Protein AF-A0A7C3CE19-F1 (afdb_monomer_lite)

pLDDT: mean 80.72, std 13.28, range [38.12, 98.19]

Sequence (215 aa):
MTFNSRTISLKNKNDIRLYFIGKFLLYIILFFFVISLAQKIIFPSKSFTYSFNHRNSLKNNLNDFNISDNEILSFYVSTLQKFSNIDFILEFKETPTFSGKVNVQKSYKAFFYPEGKPIRNWSEVKENFLVSQGESVYLISGDKKYPINNPETFVAMGFNWKAIRSGKNMDLSKYEKQKLLTIKSVHPDGTIFLTNKNHYFYIENGKKRLLDFPL

Foldseek 3Di:
DDDDPPDPPPPDPVSVVVVVVVVVVVVVVVVVVVVVVCCCVVPPDDDADADPVCRPDPPGPQDAWDQDPVRDIDGDDDDPDDDPDDDDDDDDPDDDPDPDDDDDDDDAPQVSFAADAADADCVVAQAWAWEDDPNWIWIDGPQATETEPDPVLCVSNVHDPVRYDYCPVPDNVSHHYDYHRDSPDDDDFNDWHADPVRWIWGDDPRHTHTHDYDD

Secondary structure (DSSP, 8-state):
-----------SHHHHHHHHHHHHHHHHHHHHHHHHHHHHHHS--------STTTT-TT-----EEE-TT--EEE----SS--S--------SS--------------GGGGSPEEEEE--GGG----EEEEETTEEEEEETTEEEEB--HHHHHHTT--GGGEEE-TT--GGGSEE-PPB-TTSPPPTT-EEE-TTS-EEEEETTEEEEE----

Radius of gyration: 28.34 Å; chains: 1; bounding box: 87×33×70 Å

Structure (mmCIF, N/CA/C/O backbone):
data_AF-A0A7C3CE19-F1
#
_entry.id   AF-A0A7C3CE19-F1
#
loop_
_atom_site.group_PDB
_atom_site.id
_atom_site.type_symbol
_atom_site.label_atom_id
_atom_site.label_alt_id
_atom_site.label_comp_id
_atom_site.label_asym_id
_atom_site.label_entity_id
_atom_site.label_seq_id
_atom_site.pdbx_PDB_ins_code
_atom_site.Cartn_x
_atom_site.Cartn_y
_atom_site.Cartn_z
_atom_site.occupancy
_atom_site.B_iso_or_equiv
_atom_site.auth_seq_id
_atom_site.auth_comp_id
_atom_site.auth_asym_id
_atom_site.auth_atom_id
_atom_site.pdbx_PDB_model_num
ATOM 1 N N . MET A 1 1 ? 60.748 -18.090 -21.501 1.00 44.94 1 MET A N 1
ATOM 2 C CA . MET A 1 1 ? 59.596 -17.830 -22.394 1.00 44.94 1 MET A CA 1
ATOM 3 C C . MET A 1 1 ? 59.421 -16.326 -22.516 1.00 44.94 1 MET A C 1
ATOM 5 O O . MET A 1 1 ? 58.905 -15.696 -21.605 1.00 44.94 1 MET A O 1
ATOM 9 N N . THR A 1 2 ? 59.957 -15.735 -23.578 1.00 38.12 2 THR A N 1
ATOM 10 C CA . THR A 1 2 ? 59.904 -14.293 -23.849 1.00 38.12 2 THR A CA 1
ATOM 11 C C . THR A 1 2 ? 58.670 -13.990 -24.699 1.00 38.12 2 THR A C 1
ATOM 13 O O . THR A 1 2 ? 58.550 -14.465 -25.826 1.00 38.12 2 THR A O 1
ATOM 16 N N . PHE A 1 3 ? 57.721 -13.231 -24.145 1.00 45.25 3 PHE A N 1
ATOM 17 C CA . PHE A 1 3 ? 56.545 -12.768 -24.880 1.00 45.25 3 PHE A CA 1
ATOM 18 C C . PHE A 1 3 ? 56.970 -11.705 -25.898 1.00 45.25 3 PHE A C 1
ATOM 20 O O . PHE A 1 3 ? 57.383 -10.607 -25.537 1.00 45.25 3 PHE A O 1
ATOM 27 N N . ASN A 1 4 ? 56.877 -12.055 -27.179 1.00 47.91 4 ASN A N 1
ATOM 28 C CA . ASN A 1 4 ? 57.101 -11.154 -28.300 1.00 47.91 4 ASN A CA 1
ATOM 29 C C . ASN A 1 4 ? 55.908 -10.187 -28.410 1.00 47.91 4 ASN A C 1
ATOM 31 O O . ASN A 1 4 ? 54.886 -10.511 -29.020 1.00 47.91 4 ASN A O 1
ATOM 35 N N . SER A 1 5 ? 55.999 -9.022 -27.769 1.00 52.56 5 SER A N 1
ATOM 36 C CA . SER A 1 5 ? 55.000 -7.963 -27.894 1.00 52.56 5 SER A CA 1
ATOM 37 C C . SER A 1 5 ? 55.167 -7.265 -29.246 1.00 52.56 5 SER A C 1
ATOM 39 O O . SER A 1 5 ? 55.963 -6.345 -29.410 1.00 52.56 5 SER A O 1
ATOM 41 N N . ARG A 1 6 ? 54.398 -7.705 -30.250 1.00 50.72 6 ARG A N 1
ATOM 42 C CA . ARG A 1 6 ? 54.266 -6.977 -31.519 1.00 50.72 6 ARG A CA 1
ATOM 43 C C . ARG A 1 6 ? 53.636 -5.608 -31.248 1.00 50.72 6 ARG A C 1
ATOM 45 O O . ARG A 1 6 ? 52.420 -5.489 -31.120 1.00 50.72 6 ARG A O 1
ATOM 52 N N . THR A 1 7 ? 54.462 -4.574 -31.167 1.00 56.50 7 THR A N 1
ATOM 53 C CA . THR A 1 7 ? 54.026 -3.179 -31.174 1.00 56.50 7 THR A CA 1
ATOM 54 C C . THR A 1 7 ? 53.580 -2.818 -32.590 1.00 56.50 7 THR A C 1
ATOM 56 O O . THR A 1 7 ? 54.377 -2.738 -33.523 1.00 56.50 7 THR A O 1
ATOM 59 N N . ILE A 1 8 ? 52.273 -2.641 -32.783 1.00 59.53 8 ILE A N 1
ATOM 60 C CA . ILE A 1 8 ? 51.712 -2.184 -34.057 1.00 59.53 8 ILE A CA 1
ATOM 61 C C . ILE A 1 8 ? 52.074 -0.700 -34.203 1.00 59.53 8 ILE A C 1
ATOM 63 O O . ILE A 1 8 ? 51.450 0.169 -33.597 1.00 59.53 8 ILE A O 1
ATOM 67 N N . SER A 1 9 ? 53.123 -0.405 -34.970 1.00 56.12 9 SER A N 1
ATOM 68 C CA . SER A 1 9 ? 53.475 0.964 -35.352 1.00 56.12 9 SER A CA 1
ATOM 69 C C . SER A 1 9 ? 52.426 1.483 -36.340 1.00 56.12 9 SER A C 1
ATOM 71 O O . SER A 1 9 ? 52.410 1.083 -37.504 1.00 56.12 9 SER A O 1
ATOM 73 N N . LEU A 1 10 ? 51.522 2.354 -35.878 1.00 59.22 10 LEU A N 1
ATOM 74 C CA . LEU A 1 10 ? 50.592 3.093 -36.739 1.00 59.22 10 LEU A CA 1
ATOM 75 C C . LEU A 1 10 ? 51.402 4.094 -37.581 1.00 59.22 10 LEU A C 1
ATOM 77 O O . LEU A 1 10 ? 51.646 5.225 -37.169 1.00 59.22 10 LEU A O 1
ATOM 81 N N . LYS A 1 11 ? 51.893 3.644 -38.738 1.00 62.84 11 LYS A N 1
ATOM 82 C CA . LYS A 1 11 ? 52.862 4.377 -39.571 1.00 62.84 11 LYS A CA 1
ATOM 83 C C . LYS A 1 11 ? 52.218 5.472 -40.439 1.00 62.84 11 LYS A C 1
ATOM 85 O O . LYS A 1 11 ? 52.927 6.336 -40.946 1.00 62.84 11 LYS A O 1
ATOM 90 N N . ASN A 1 12 ? 50.892 5.463 -40.608 1.00 70.69 12 ASN A N 1
ATOM 91 C CA . ASN A 1 12 ? 50.161 6.408 -41.454 1.00 70.69 12 ASN A CA 1
ATOM 92 C C . ASN A 1 12 ? 49.274 7.350 -40.618 1.00 70.69 12 ASN A C 1
ATOM 94 O O . ASN A 1 12 ? 48.499 6.915 -39.765 1.00 70.69 12 ASN A O 1
ATOM 98 N N . LYS A 1 13 ? 49.341 8.658 -40.899 1.00 74.56 13 LYS A N 1
ATOM 99 C CA . LYS A 1 13 ? 48.529 9.706 -40.247 1.00 74.56 13 LYS A CA 1
ATOM 100 C C . LYS A 1 13 ? 47.022 9.428 -40.357 1.00 74.56 13 LYS A C 1
ATOM 102 O O . LYS A 1 13 ? 46.262 9.810 -39.466 1.00 74.56 13 LYS A O 1
ATOM 107 N N . ASN A 1 14 ? 46.602 8.749 -41.424 1.00 76.31 14 ASN A N 1
ATOM 108 C CA . ASN A 1 14 ? 45.209 8.364 -41.641 1.00 76.31 14 ASN A CA 1
ATOM 109 C C . ASN A 1 14 ? 44.756 7.233 -40.703 1.00 76.31 14 ASN A C 1
ATOM 111 O O . ASN A 1 14 ? 43.645 7.307 -40.186 1.00 76.31 14 ASN A O 1
ATOM 115 N N . ASP A 1 15 ? 45.623 6.267 -40.391 1.00 80.25 15 ASP A N 1
ATOM 116 C CA . ASP A 1 15 ? 45.295 5.144 -39.497 1.00 80.25 15 ASP A CA 1
ATOM 117 C C . ASP A 1 15 ? 45.153 5.613 -38.046 1.00 80.25 15 ASP A C 1
ATOM 119 O O . ASP A 1 15 ? 44.262 5.176 -37.320 1.00 80.25 15 ASP A O 1
ATOM 123 N N . ILE A 1 16 ? 45.987 6.575 -37.637 1.00 81.56 16 ILE A N 1
ATOM 124 C CA . ILE A 1 16 ? 45.896 7.216 -36.319 1.00 81.56 16 ILE A CA 1
ATOM 125 C C . ILE A 1 16 ? 44.562 7.961 -36.183 1.00 81.56 16 ILE A C 1
ATOM 127 O O . ILE A 1 16 ? 43.864 7.805 -35.181 1.00 81.56 16 ILE A O 1
ATOM 131 N N . ARG A 1 17 ? 44.170 8.743 -37.200 1.00 83.69 17 ARG A N 1
ATOM 132 C CA . ARG A 1 17 ? 42.872 9.440 -37.217 1.00 83.69 17 ARG A CA 1
ATOM 133 C C . ARG A 1 17 ? 41.705 8.459 -37.178 1.00 83.69 17 ARG A C 1
ATOM 135 O O . ARG A 1 17 ? 40.785 8.663 -36.392 1.00 83.69 17 ARG A O 1
ATOM 142 N N . LEU A 1 18 ? 41.759 7.394 -37.976 1.00 86.12 18 LEU A N 1
ATOM 143 C CA . LEU A 1 18 ? 40.721 6.367 -38.011 1.00 86.12 18 LEU A CA 1
ATOM 144 C C . LEU A 1 18 ? 40.581 5.662 -36.656 1.00 86.12 18 LEU A C 1
ATOM 146 O O . LEU A 1 18 ? 39.464 5.475 -36.182 1.00 86.12 18 LEU A O 1
ATOM 150 N N . TYR A 1 19 ? 41.698 5.349 -35.992 1.00 88.56 19 TYR A N 1
ATOM 151 C CA . TYR A 1 19 ? 41.697 4.789 -34.641 1.00 88.56 19 TYR A CA 1
ATOM 152 C C . TYR A 1 19 ? 41.050 5.735 -33.621 1.00 88.56 19 TYR A C 1
ATOM 154 O O . TYR A 1 19 ? 40.194 5.308 -32.847 1.00 88.56 19 TYR A O 1
ATOM 162 N N . PHE A 1 20 ? 41.406 7.025 -33.630 1.00 90.38 20 PHE A N 1
ATOM 163 C CA . PHE A 1 20 ? 40.799 8.002 -32.719 1.00 90.38 20 PHE A CA 1
ATOM 164 C C . PHE A 1 20 ? 39.300 8.185 -32.971 1.00 90.38 20 PHE A C 1
ATOM 166 O O . PHE A 1 20 ? 38.531 8.222 -32.011 1.00 90.38 20 PHE A O 1
ATOM 173 N N . ILE A 1 21 ? 38.878 8.238 -34.238 1.00 92.38 21 ILE A N 1
ATOM 174 C CA . ILE A 1 21 ? 37.460 8.313 -34.612 1.00 92.38 21 ILE A CA 1
ATOM 175 C C . ILE A 1 21 ? 36.730 7.053 -34.147 1.00 92.38 21 ILE A C 1
ATOM 177 O O . ILE A 1 21 ? 35.709 7.164 -33.478 1.00 92.38 21 ILE A O 1
ATOM 181 N N . GLY A 1 22 ? 37.272 5.864 -34.423 1.00 94.81 22 GLY A N 1
ATOM 182 C CA . GLY A 1 22 ? 36.678 4.595 -34.001 1.00 94.81 22 GLY A CA 1
ATOM 183 C C . GLY A 1 22 ? 36.552 4.484 -32.482 1.00 94.81 22 GLY A C 1
ATOM 184 O O . GLY A 1 22 ? 35.505 4.090 -31.976 1.00 94.81 22 GLY A O 1
ATOM 185 N N . LYS A 1 23 ? 37.578 4.912 -31.738 1.00 94.50 23 LYS A N 1
ATOM 186 C CA . LYS A 1 23 ? 37.559 4.950 -30.270 1.00 94.50 23 LYS A CA 1
ATOM 187 C C . LYS A 1 23 ? 36.511 5.929 -29.734 1.00 94.50 23 LYS A C 1
ATOM 189 O O . LYS A 1 23 ? 35.792 5.598 -28.796 1.00 94.50 23 LYS A O 1
ATOM 194 N N . PHE A 1 24 ? 36.400 7.113 -30.333 1.00 96.31 24 PHE A N 1
ATOM 195 C CA . PHE A 1 24 ? 35.380 8.098 -29.969 1.00 96.31 24 PHE A CA 1
ATOM 196 C C . PHE A 1 24 ? 33.963 7.575 -30.247 1.00 96.31 24 PHE A C 1
ATOM 198 O O . PHE A 1 24 ? 33.092 7.655 -29.383 1.00 96.31 24 PHE A O 1
ATOM 205 N N . LEU A 1 25 ? 33.754 6.959 -31.413 1.00 97.38 25 LEU A N 1
ATOM 206 C CA . LEU A 1 25 ? 32.478 6.371 -31.822 1.00 97.38 25 LEU A CA 1
ATOM 207 C C . LEU A 1 25 ? 32.085 5.204 -30.901 1.00 97.38 25 LEU A C 1
ATOM 209 O O . LEU A 1 25 ? 30.937 5.122 -30.470 1.00 97.38 25 LEU A O 1
ATOM 213 N N . LEU A 1 26 ? 33.049 4.363 -30.510 1.00 97.19 26 LEU A N 1
ATOM 214 C CA . LEU A 1 26 ? 32.846 3.295 -29.529 1.00 97.19 26 LEU A CA 1
ATOM 215 C C . LEU A 1 26 ? 32.355 3.844 -28.182 1.00 97.19 26 LEU A C 1
ATOM 217 O O . LEU A 1 26 ? 31.401 3.310 -27.619 1.00 97.19 26 LEU A O 1
ATOM 221 N N . TYR A 1 27 ? 32.968 4.918 -27.671 1.00 97.50 27 TYR A N 1
ATOM 222 C CA . TYR A 1 27 ? 32.524 5.539 -26.420 1.00 97.50 27 TYR A CA 1
ATOM 223 C C . TYR A 1 27 ? 31.142 6.173 -26.532 1.00 97.50 27 TYR A C 1
ATOM 225 O O . TYR A 1 27 ? 30.354 6.046 -25.598 1.00 97.50 27 TYR A O 1
ATOM 233 N N . ILE A 1 28 ? 30.817 6.791 -27.668 1.00 97.81 28 ILE A N 1
ATOM 234 C CA . ILE A 1 28 ? 29.470 7.310 -27.925 1.00 97.81 28 ILE A CA 1
ATOM 235 C C . ILE A 1 28 ? 28.438 6.178 -27.899 1.00 97.81 28 ILE A C 1
ATOM 237 O O . ILE A 1 28 ? 27.421 6.296 -27.215 1.00 97.81 28 ILE A O 1
ATOM 241 N N . ILE A 1 29 ? 28.702 5.069 -28.595 1.00 98.12 29 ILE A N 1
ATOM 242 C CA . ILE A 1 29 ? 27.803 3.905 -28.609 1.00 98.12 29 ILE A CA 1
ATOM 243 C C . ILE A 1 29 ? 27.613 3.366 -27.190 1.00 98.12 29 ILE A C 1
ATOM 245 O O . ILE A 1 29 ? 26.482 3.127 -26.768 1.00 98.12 29 ILE A O 1
ATOM 249 N N . LEU A 1 30 ? 28.703 3.212 -26.434 1.00 98.19 30 LEU A N 1
ATOM 250 C CA . LEU A 1 30 ? 28.649 2.707 -25.064 1.00 98.19 30 LEU A CA 1
ATOM 251 C C . LEU A 1 30 ? 27.874 3.657 -24.141 1.00 98.19 30 LEU A C 1
ATOM 253 O O . LEU A 1 30 ? 27.072 3.200 -23.330 1.00 98.19 30 LEU A O 1
ATOM 257 N N . PHE A 1 31 ? 28.049 4.969 -24.300 1.00 97.62 31 PHE A N 1
ATOM 258 C CA . PHE A 1 31 ? 27.311 5.981 -23.548 1.00 97.62 31 PHE A CA 1
ATOM 259 C C . PHE A 1 31 ? 25.801 5.903 -23.807 1.00 97.62 31 PHE A C 1
ATOM 261 O O . PHE A 1 31 ? 25.020 5.806 -22.859 1.00 97.62 31 PHE A O 1
ATOM 268 N N . PHE A 1 32 ? 25.376 5.861 -25.074 1.00 97.62 32 PHE A N 1
ATOM 269 C CA . PHE A 1 32 ? 23.957 5.713 -25.414 1.00 97.62 32 PHE A CA 1
ATOM 270 C C . PHE A 1 32 ? 23.381 4.369 -24.961 1.00 97.62 32 PHE A C 1
ATOM 272 O O . PHE A 1 32 ? 22.238 4.313 -24.507 1.00 97.62 32 PHE A O 1
ATOM 279 N N . PHE A 1 33 ? 24.169 3.295 -25.020 1.00 97.56 33 PHE A N 1
ATOM 280 C CA . PHE A 1 33 ? 23.768 1.991 -24.502 1.00 97.56 33 PHE A CA 1
ATOM 281 C C . PHE A 1 33 ? 23.517 2.027 -22.987 1.00 97.56 33 PHE A C 1
ATOM 283 O O . PHE A 1 33 ? 22.475 1.558 -22.526 1.00 97.56 33 PHE A O 1
ATOM 290 N N . VAL A 1 34 ? 24.418 2.646 -22.213 1.00 97.62 34 VAL A N 1
ATOM 291 C CA . VAL A 1 34 ? 24.250 2.826 -20.760 1.00 97.62 34 VAL A CA 1
ATOM 292 C C . VAL A 1 34 ? 23.022 3.679 -20.450 1.00 97.62 34 VAL A C 1
ATOM 294 O O . VAL A 1 34 ? 22.243 3.309 -19.573 1.00 97.62 34 VAL A O 1
ATOM 297 N N . ILE A 1 35 ? 22.797 4.773 -21.185 1.00 96.50 35 ILE A N 1
ATOM 298 C CA . ILE A 1 35 ? 21.591 5.600 -21.022 1.00 96.50 35 ILE A CA 1
ATOM 299 C C . ILE A 1 35 ? 20.326 4.787 -21.305 1.00 96.50 35 ILE A C 1
ATOM 301 O O . ILE A 1 35 ? 19.381 4.847 -20.523 1.00 96.50 35 ILE A O 1
ATOM 305 N N . SER A 1 36 ? 20.302 3.999 -22.382 1.00 93.56 36 SER A N 1
ATOM 306 C CA . SER A 1 36 ? 19.143 3.169 -22.731 1.00 93.56 36 SER A CA 1
ATOM 307 C C . SER A 1 36 ? 18.838 2.119 -21.655 1.00 93.56 36 SER A C 1
ATOM 309 O O . SER A 1 36 ? 17.679 1.924 -21.278 1.00 93.56 36 SER A O 1
ATOM 311 N N . LEU A 1 37 ? 19.873 1.480 -21.096 1.00 94.56 37 LEU A N 1
ATOM 312 C CA . LEU A 1 37 ? 19.721 0.568 -19.959 1.00 94.56 37 LEU A CA 1
ATOM 313 C C . LEU A 1 37 ? 19.216 1.293 -18.711 1.00 94.56 37 LEU A C 1
ATOM 315 O O . LEU A 1 37 ? 18.283 0.815 -18.066 1.00 94.56 37 LEU A O 1
ATOM 319 N N . ALA A 1 38 ? 19.790 2.454 -18.392 1.00 92.12 38 ALA A N 1
ATOM 320 C CA . ALA A 1 38 ? 19.364 3.263 -17.258 1.00 92.12 38 ALA A CA 1
ATOM 321 C C . ALA A 1 38 ? 17.892 3.671 -17.394 1.00 92.12 38 ALA A C 1
ATOM 323 O O . ALA A 1 38 ? 17.139 3.526 -16.438 1.00 92.12 38 ALA A O 1
ATOM 324 N N . GLN A 1 39 ? 17.448 4.080 -18.586 1.00 87.94 39 GLN A N 1
ATOM 325 C CA . GLN A 1 39 ? 16.042 4.396 -18.844 1.00 87.94 39 GLN A CA 1
ATOM 326 C C . GLN A 1 39 ? 15.127 3.195 -18.578 1.00 87.94 39 GLN A C 1
ATOM 328 O O . GLN A 1 39 ? 14.118 3.352 -17.898 1.00 87.94 39 GLN A O 1
ATOM 333 N N . LYS A 1 40 ? 15.490 1.985 -19.023 1.00 84.81 40 LYS A N 1
ATOM 334 C CA . LYS A 1 40 ? 14.697 0.772 -18.741 1.00 84.81 40 LYS A CA 1
ATOM 335 C C . LYS A 1 40 ? 14.652 0.395 -17.258 1.00 84.81 40 LYS A C 1
ATOM 337 O O . LYS A 1 40 ? 13.645 -0.139 -16.803 1.00 84.81 40 LYS A O 1
ATOM 342 N N . ILE A 1 41 ? 15.736 0.632 -16.520 1.00 83.25 41 ILE A N 1
ATOM 343 C CA . ILE A 1 41 ? 15.834 0.290 -15.092 1.00 83.25 41 ILE A CA 1
ATOM 344 C C . ILE A 1 41 ? 15.107 1.326 -14.226 1.00 83.25 41 ILE A C 1
ATOM 346 O O . ILE A 1 41 ? 14.414 0.952 -13.283 1.00 83.25 41 ILE A O 1
ATOM 350 N N . ILE A 1 42 ? 15.267 2.614 -14.540 1.00 81.12 42 ILE A N 1
ATOM 351 C CA . ILE A 1 42 ? 14.693 3.736 -13.783 1.00 81.12 42 ILE A CA 1
ATOM 352 C C . ILE A 1 42 ? 13.20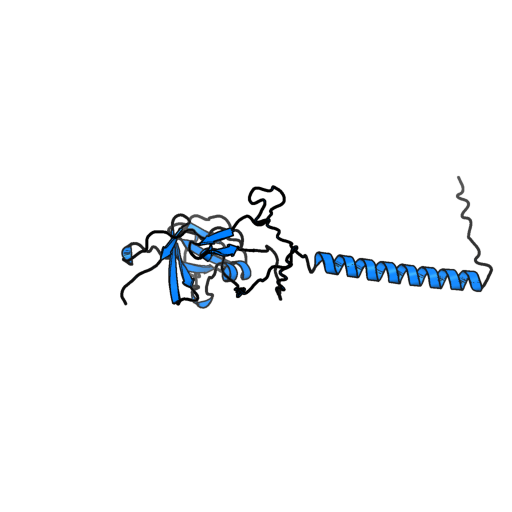2 3.906 -14.097 1.00 81.12 42 ILE A C 1
ATOM 354 O O . ILE A 1 42 ? 12.432 4.260 -13.207 1.00 81.12 42 ILE A O 1
ATOM 358 N N . PHE A 1 43 ? 12.782 3.611 -15.331 1.00 75.31 43 PHE A N 1
ATOM 359 C CA . PHE A 1 43 ? 11.390 3.711 -15.777 1.00 75.31 43 PHE A CA 1
ATOM 360 C C . PHE A 1 43 ? 10.853 2.347 -16.234 1.00 75.31 43 PHE A C 1
ATOM 362 O O . PHE A 1 43 ? 10.613 2.132 -17.426 1.00 75.31 43 PHE A O 1
ATOM 369 N N . PRO A 1 44 ? 10.665 1.387 -15.315 1.00 72.81 44 PRO A N 1
ATOM 370 C CA . PRO A 1 44 ? 10.113 0.098 -15.685 1.00 72.81 44 PRO A CA 1
ATOM 371 C C . PRO A 1 44 ? 8.641 0.245 -16.061 1.00 72.81 44 PRO A C 1
ATOM 373 O O . PRO A 1 44 ? 7.829 0.778 -15.302 1.00 72.81 44 PRO A O 1
ATOM 376 N N . SER A 1 45 ? 8.284 -0.285 -17.225 1.00 73.25 45 SER A N 1
ATOM 377 C CA . SER A 1 45 ? 6.898 -0.421 -17.652 1.00 73.25 45 SER A CA 1
ATOM 378 C C . SER A 1 45 ? 6.339 -1.776 -17.221 1.00 73.25 45 SER A C 1
ATOM 380 O O . SER A 1 45 ? 7.051 -2.781 -17.141 1.00 73.25 45 SER A O 1
ATOM 382 N N . LYS A 1 46 ? 5.040 -1.814 -16.917 1.00 76.88 46 LYS A N 1
ATOM 383 C CA . LYS A 1 46 ? 4.325 -3.059 -16.633 1.00 76.88 46 LYS A CA 1
ATOM 384 C C . LYS A 1 46 ? 3.069 -3.115 -17.485 1.00 76.88 46 LYS A C 1
ATOM 386 O O . LYS A 1 46 ? 2.191 -2.271 -17.347 1.00 76.88 46 LYS A O 1
ATOM 391 N N . SER A 1 47 ? 3.005 -4.116 -18.352 1.00 76.88 47 SER A N 1
ATOM 392 C CA . SER A 1 47 ? 1.866 -4.334 -19.238 1.00 76.88 47 SER A CA 1
ATOM 393 C C . SER A 1 47 ? 0.878 -5.300 -18.603 1.00 76.88 47 SER A C 1
ATOM 395 O O . SER A 1 47 ? 1.267 -6.351 -18.085 1.00 76.88 47 SER A O 1
ATOM 397 N N . PHE A 1 48 ? -0.401 -4.948 -18.681 1.00 77.12 48 PHE A N 1
ATOM 398 C CA . PHE A 1 48 ? -1.503 -5.804 -18.272 1.00 77.12 48 PHE A CA 1
ATOM 399 C C . PHE A 1 48 ? -2.356 -6.122 -19.497 1.00 77.12 48 PHE A C 1
ATOM 401 O O . PHE A 1 48 ? -2.642 -5.244 -20.307 1.00 77.12 48 PHE A O 1
ATOM 408 N N . THR A 1 49 ? -2.723 -7.383 -19.659 1.00 78.19 49 THR A N 1
ATOM 409 C CA . THR A 1 49 ? -3.427 -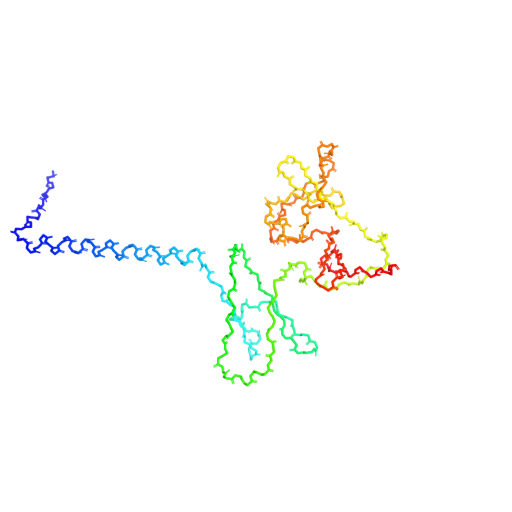7.914 -20.819 1.00 78.19 49 THR A CA 1
ATOM 410 C C . THR A 1 49 ? -4.575 -8.783 -20.338 1.00 78.19 49 THR A C 1
ATOM 412 O O . THR A 1 49 ? -4.415 -9.622 -19.446 1.00 78.19 49 THR A O 1
ATOM 415 N N . TYR A 1 50 ? -5.734 -8.577 -20.955 1.00 79.38 50 TYR A N 1
ATOM 416 C CA . TYR A 1 50 ? -6.938 -9.346 -20.703 1.00 79.38 50 TYR A CA 1
ATOM 417 C C . TYR A 1 50 ? -7.694 -9.577 -22.012 1.00 79.38 50 TYR A C 1
ATOM 419 O O . TYR A 1 50 ? -7.867 -8.652 -22.805 1.00 79.38 50 TYR A O 1
ATOM 427 N N . SER A 1 51 ? -8.143 -10.810 -22.244 1.00 80.00 51 SER A N 1
ATOM 428 C CA . SER A 1 51 ? -8.981 -11.166 -23.390 1.00 80.00 51 SER A CA 1
ATOM 429 C C . SER A 1 51 ? -10.406 -11.482 -22.944 1.00 80.00 51 SER A C 1
ATOM 431 O O . SER A 1 51 ? -10.631 -12.477 -22.258 1.00 80.00 51 SER A O 1
ATOM 433 N N . PHE A 1 52 ? -11.377 -10.688 -23.407 1.00 75.50 52 PHE A N 1
ATOM 434 C CA . PHE A 1 52 ? -12.805 -10.942 -23.166 1.00 75.50 52 PHE A CA 1
ATOM 435 C C . PHE A 1 52 ? -13.292 -12.238 -23.826 1.00 75.50 52 PHE A C 1
ATOM 437 O O . PHE A 1 52 ? -14.081 -12.970 -23.235 1.00 75.50 52 PHE A O 1
ATOM 444 N N . ASN A 1 53 ? -12.760 -12.565 -25.007 1.00 78.19 53 ASN A N 1
ATOM 445 C CA . ASN A 1 53 ? -13.112 -13.787 -25.736 1.00 78.19 53 ASN A CA 1
ATOM 446 C C . ASN A 1 53 ? -12.533 -15.045 -25.069 1.00 78.19 53 ASN A C 1
ATOM 448 O O . ASN A 1 53 ? -13.121 -16.118 -25.140 1.00 78.19 53 ASN A O 1
ATOM 452 N N . HIS A 1 54 ? -11.392 -14.913 -24.383 1.00 81.62 54 HIS A N 1
ATOM 453 C CA . HIS A 1 54 ? -10.693 -16.019 -23.730 1.00 81.62 54 HIS A CA 1
ATOM 454 C C . HIS A 1 54 ? -10.413 -15.686 -22.260 1.00 81.62 54 HIS A C 1
ATOM 456 O O . HIS A 1 54 ? -9.259 -15.545 -21.846 1.00 81.62 54 HIS A O 1
ATOM 462 N N . ARG A 1 55 ? -11.482 -15.567 -21.460 1.00 73.69 55 ARG A N 1
ATOM 463 C CA . ARG A 1 55 ? -11.415 -15.139 -20.047 1.00 73.69 55 ARG A CA 1
ATOM 464 C C . ARG A 1 55 ? -10.481 -15.998 -19.186 1.00 73.69 55 ARG A C 1
ATOM 466 O O . ARG A 1 55 ? -9.768 -15.462 -18.345 1.00 73.69 55 ARG A O 1
ATOM 473 N N . ASN A 1 56 ? -10.411 -17.301 -19.462 1.00 77.31 56 ASN A N 1
ATOM 474 C CA . ASN A 1 56 ? -9.594 -18.266 -18.712 1.00 77.31 56 ASN A CA 1
ATOM 475 C C . ASN A 1 56 ? -8.194 -18.495 -19.317 1.00 77.31 56 ASN A C 1
ATOM 477 O O . ASN A 1 56 ? -7.528 -19.474 -18.991 1.00 77.31 56 ASN A O 1
ATOM 481 N N . SER A 1 57 ? -7.749 -17.639 -20.241 1.00 83.38 57 SER A N 1
ATOM 482 C CA . SER A 1 57 ? -6.435 -17.781 -20.871 1.00 83.38 57 SER A CA 1
ATOM 483 C C . SER A 1 57 ? -5.303 -17.553 -19.870 1.00 83.38 57 SER A C 1
ATOM 485 O O . SER A 1 57 ? -5.264 -16.526 -19.199 1.00 83.38 57 SER A O 1
ATOM 487 N N . LEU A 1 58 ? -4.304 -18.440 -19.866 1.00 82.31 58 LEU A N 1
ATOM 488 C CA . LEU A 1 58 ? -3.059 -18.273 -19.099 1.00 82.31 58 LEU A CA 1
ATOM 489 C C . LEU A 1 58 ? -2.219 -17.064 -19.553 1.00 82.31 58 LEU A C 1
ATOM 491 O O . LEU A 1 58 ? -1.269 -16.683 -18.877 1.00 82.31 58 LEU A O 1
ATOM 495 N N . LYS A 1 59 ? -2.548 -16.466 -20.707 1.00 82.31 59 LYS A N 1
ATOM 496 C CA . LYS A 1 59 ? -1.927 -15.220 -21.185 1.00 82.31 59 LYS A CA 1
ATOM 497 C C . LYS A 1 59 ? -2.523 -13.972 -20.524 1.00 82.31 59 LYS A C 1
ATOM 499 O O . LYS A 1 59 ? -1.943 -12.898 -20.664 1.00 82.31 59 LYS A O 1
ATOM 504 N N . ASN A 1 60 ? -3.662 -14.096 -19.837 1.00 80.81 60 ASN A N 1
ATOM 505 C CA . ASN A 1 60 ? -4.231 -13.001 -19.062 1.00 80.81 60 ASN A CA 1
ATOM 506 C C . ASN A 1 60 ? -3.404 -12.829 -17.783 1.00 80.81 60 ASN A C 1
ATOM 508 O O . ASN A 1 60 ? -3.173 -13.790 -17.054 1.00 80.81 60 ASN A O 1
ATOM 512 N N . ASN A 1 61 ? -2.957 -11.605 -17.510 1.00 81.44 61 ASN A N 1
ATOM 513 C CA . ASN A 1 61 ? -2.171 -11.274 -16.311 1.00 81.44 61 ASN A CA 1
ATOM 514 C C . ASN A 1 61 ? -2.845 -10.189 -15.446 1.00 81.44 61 ASN A C 1
ATOM 516 O O . ASN A 1 61 ? -2.227 -9.618 -14.543 1.00 81.44 61 ASN A O 1
ATOM 520 N N . LEU A 1 62 ? -4.110 -9.897 -15.748 1.00 77.81 62 LEU A N 1
ATOM 521 C CA . LEU A 1 62 ? -4.985 -9.005 -15.008 1.00 77.81 62 LEU A CA 1
ATOM 522 C C . LEU A 1 62 ? -5.918 -9.867 -14.147 1.00 77.81 62 LEU A C 1
ATOM 524 O O . LEU A 1 62 ? -6.884 -10.437 -14.646 1.00 77.81 62 LEU A O 1
ATOM 528 N N . ASN A 1 63 ? -5.561 -10.019 -12.870 1.00 61.28 63 ASN A N 1
ATOM 529 C CA . ASN A 1 63 ? -6.131 -11.056 -12.001 1.00 61.28 63 ASN A CA 1
ATOM 530 C C . ASN A 1 63 ? -7.328 -10.578 -11.161 1.00 61.28 63 ASN A C 1
ATOM 532 O O . ASN A 1 63 ? -8.135 -11.403 -10.753 1.00 61.28 63 ASN A O 1
ATOM 536 N N . ASP A 1 64 ? -7.473 -9.265 -10.958 1.00 63.28 64 ASP A N 1
ATOM 537 C CA . ASP A 1 64 ? -8.497 -8.670 -10.091 1.00 63.28 64 ASP A CA 1
ATOM 538 C C . ASP A 1 64 ? -9.416 -7.748 -10.907 1.00 63.28 64 ASP A C 1
ATOM 540 O O . ASP A 1 64 ? -9.294 -6.518 -10.859 1.00 63.28 64 ASP A O 1
ATOM 544 N N . PHE A 1 65 ? -10.315 -8.342 -11.698 1.00 66.12 65 PHE A N 1
ATOM 545 C CA . PHE A 1 65 ? -11.395 -7.612 -12.363 1.00 66.12 65 PHE A CA 1
ATOM 546 C C . PHE A 1 65 ? -12.748 -8.005 -11.775 1.00 66.12 65 PHE A C 1
ATOM 548 O O . PHE A 1 65 ? -13.017 -9.175 -11.511 1.00 66.12 65 PHE A O 1
ATOM 555 N N . ASN A 1 66 ? -13.602 -7.009 -11.575 1.00 64.19 66 ASN A N 1
ATOM 556 C CA . ASN A 1 66 ? -14.991 -7.189 -11.200 1.00 64.19 66 ASN A CA 1
ATOM 557 C C . ASN A 1 66 ? -15.858 -6.578 -12.301 1.00 64.19 66 ASN A C 1
ATOM 559 O O . ASN A 1 66 ? -15.621 -5.444 -12.728 1.00 64.19 66 ASN A O 1
ATOM 563 N N . ILE A 1 67 ? -16.832 -7.345 -12.774 1.00 65.44 67 ILE A N 1
ATOM 564 C CA . ILE A 1 67 ? -17.878 -6.858 -13.670 1.00 65.44 67 ILE A CA 1
ATOM 565 C C . ILE A 1 67 ? -19.103 -6.728 -12.780 1.00 65.44 67 ILE A C 1
ATOM 567 O O . ILE A 1 67 ? -19.645 -7.737 -12.336 1.00 65.44 67 ILE A O 1
ATOM 571 N N . SER A 1 68 ? -19.472 -5.492 -12.450 1.00 62.56 68 SER A N 1
ATOM 572 C CA . SER A 1 68 ? -20.697 -5.254 -11.689 1.00 62.56 68 SER A CA 1
ATOM 573 C C . SER A 1 68 ? -21.928 -5.522 -12.555 1.00 62.56 68 SER A C 1
ATOM 575 O O . SER A 1 68 ? -21.840 -5.517 -13.782 1.00 62.56 68 SER A O 1
ATOM 577 N N . ASP A 1 69 ? -23.087 -5.680 -11.913 1.00 57.47 69 ASP A N 1
ATOM 578 C CA . ASP A 1 69 ? -24.380 -5.896 -12.583 1.00 57.47 69 ASP A CA 1
ATOM 579 C C . ASP A 1 69 ? -24.739 -4.793 -13.601 1.00 57.47 69 ASP A C 1
ATOM 581 O O . ASP A 1 69 ? -25.544 -5.014 -14.498 1.00 57.47 69 ASP A O 1
ATOM 585 N N . ASN A 1 70 ? -24.093 -3.624 -13.515 1.00 60.12 70 ASN A N 1
ATOM 586 C CA . ASN A 1 70 ? -24.240 -2.515 -14.464 1.00 60.12 70 ASN A CA 1
ATOM 587 C C . ASN A 1 70 ? -23.234 -2.569 -15.633 1.00 60.12 70 ASN A C 1
ATOM 589 O O . ASN A 1 70 ? -22.943 -1.534 -16.229 1.00 60.12 70 ASN A O 1
ATOM 593 N N . GLU A 1 71 ? -22.633 -3.730 -15.907 1.00 67.19 71 GLU A N 1
ATOM 594 C CA . GLU A 1 71 ? -21.642 -3.958 -16.976 1.00 67.19 71 GLU A CA 1
ATOM 595 C C . GLU A 1 71 ? -20.381 -3.076 -16.882 1.00 67.19 71 GLU A C 1
ATOM 597 O O . GLU A 1 71 ? -19.595 -2.962 -17.826 1.00 67.19 71 GLU A O 1
ATOM 602 N N . ILE A 1 72 ? -20.132 -2.463 -15.720 1.00 66.69 72 ILE A N 1
ATOM 603 C CA . ILE A 1 72 ? -18.928 -1.662 -15.501 1.00 66.69 72 ILE A CA 1
ATOM 604 C C . ILE A 1 72 ? -17.776 -2.617 -15.212 1.00 66.69 72 ILE A C 1
ATOM 606 O O . ILE A 1 72 ? -17.683 -3.199 -14.128 1.00 66.69 72 ILE A O 1
ATOM 610 N N . LEU A 1 73 ? -16.853 -2.723 -16.165 1.00 72.00 73 LEU A N 1
ATOM 611 C CA . LEU A 1 73 ? -15.586 -3.401 -15.948 1.00 72.00 73 LEU A CA 1
ATOM 612 C C . LEU A 1 73 ? -14.689 -2.540 -15.056 1.00 72.00 73 LEU A C 1
ATOM 614 O O . LEU A 1 73 ? -14.168 -1.506 -15.476 1.00 72.00 73 LEU A O 1
ATOM 618 N N . SER A 1 74 ? -14.479 -2.998 -13.828 1.00 71.12 74 SER A N 1
ATOM 619 C CA . SER A 1 74 ? -13.513 -2.409 -12.908 1.00 71.12 74 SER A CA 1
ATOM 620 C C . SER A 1 74 ? -12.348 -3.363 -12.738 1.00 71.12 74 SER A C 1
ATOM 622 O O . SER A 1 74 ? -12.541 -4.532 -12.422 1.00 71.12 74 SER A O 1
ATOM 624 N N . PHE A 1 75 ? -11.132 -2.868 -12.912 1.00 71.75 75 PHE A N 1
ATOM 625 C CA . PHE A 1 75 ? -9.933 -3.623 -12.587 1.00 71.75 75 PHE A CA 1
ATOM 626 C C . PHE A 1 75 ? -8.961 -2.752 -11.821 1.00 71.75 75 PHE A C 1
ATOM 628 O O . PHE A 1 75 ? -8.953 -1.524 -11.941 1.00 71.75 75 PHE A O 1
ATOM 635 N N . TYR A 1 76 ? -8.133 -3.413 -11.029 1.00 69.19 76 TYR A N 1
ATOM 636 C CA . TYR A 1 76 ? -7.194 -2.736 -10.163 1.00 69.19 76 TYR A CA 1
ATOM 637 C C . TYR A 1 76 ? -5.778 -3.093 -10.548 1.00 69.19 76 TYR A C 1
ATOM 639 O O . TYR A 1 76 ? -5.420 -4.251 -10.754 1.00 69.19 76 TYR A O 1
ATOM 647 N N . VAL A 1 77 ? -4.961 -2.055 -10.640 1.00 71.19 77 VAL A N 1
ATOM 648 C CA . VAL A 1 77 ? -3.561 -2.186 -10.994 1.00 71.19 77 VAL A CA 1
ATOM 649 C C . VAL A 1 77 ? -2.746 -1.560 -9.882 1.00 71.19 77 VAL A C 1
ATOM 651 O O . VAL A 1 77 ? -2.972 -0.416 -9.494 1.00 71.19 77 VAL A O 1
ATOM 654 N N . SER A 1 78 ? -1.793 -2.320 -9.352 1.00 65.62 78 SER A N 1
ATOM 655 C CA . SER A 1 78 ? -0.811 -1.809 -8.403 1.00 65.62 78 SER A CA 1
ATOM 656 C C . SER A 1 78 ? 0.599 -2.123 -8.887 1.00 65.62 78 SER A C 1
ATOM 658 O O . SER A 1 78 ? 0.883 -3.191 -9.446 1.00 65.62 78 SER A O 1
ATOM 660 N N . THR A 1 79 ? 1.498 -1.168 -8.681 1.00 64.12 79 THR A N 1
ATOM 661 C CA . THR A 1 79 ? 2.935 -1.349 -8.865 1.00 64.12 79 THR A CA 1
ATOM 662 C C . THR A 1 79 ? 3.610 -1.284 -7.499 1.00 64.12 79 THR A C 1
ATOM 664 O O . THR A 1 79 ? 3.124 -0.650 -6.565 1.00 64.12 79 THR A O 1
ATOM 667 N N . LEU A 1 80 ? 4.727 -1.996 -7.356 1.00 58.97 80 LEU A N 1
ATOM 668 C CA . LEU A 1 80 ? 5.509 -2.000 -6.115 1.00 58.97 80 LEU A CA 1
ATOM 669 C C . LEU A 1 80 ? 6.503 -0.838 -6.039 1.00 58.97 80 LEU A C 1
ATOM 671 O O . LEU A 1 80 ? 7.168 -0.671 -5.022 1.00 58.97 80 LEU A O 1
ATOM 675 N N . GLN A 1 81 ? 6.640 -0.086 -7.128 1.00 59.91 81 GLN A N 1
ATOM 676 C CA . GLN A 1 81 ? 7.661 0.934 -7.293 1.00 59.91 81 GLN A CA 1
ATOM 677 C C . GLN A 1 81 ? 7.073 2.335 -7.149 1.00 59.91 81 GLN A C 1
ATOM 679 O O . GLN A 1 81 ? 5.882 2.548 -7.369 1.00 59.91 81 GLN A O 1
ATOM 684 N N . LYS A 1 82 ? 7.927 3.290 -6.776 1.00 60.44 82 LYS A N 1
ATOM 685 C CA . LYS A 1 82 ? 7.571 4.709 -6.718 1.00 60.44 82 LYS A CA 1
ATOM 686 C C . LYS A 1 82 ? 7.460 5.253 -8.144 1.00 60.44 82 LYS A C 1
ATOM 688 O O . LYS A 1 82 ? 8.313 4.965 -8.974 1.00 60.44 82 LYS A O 1
ATOM 693 N N . PHE A 1 83 ? 6.443 6.061 -8.402 1.00 64.69 83 PHE A N 1
ATOM 694 C CA . PHE A 1 83 ? 6.239 6.746 -9.675 1.00 64.69 83 PHE A CA 1
ATOM 695 C C . PHE A 1 83 ? 5.832 8.195 -9.397 1.00 64.69 83 PHE A C 1
ATOM 697 O O . PHE A 1 83 ? 5.075 8.462 -8.462 1.00 64.69 83 PHE A O 1
ATOM 704 N N . SER A 1 84 ? 6.362 9.129 -10.182 1.00 56.03 84 SER A N 1
ATOM 705 C CA . SER A 1 84 ? 5.967 10.542 -10.149 1.00 56.03 84 SER A CA 1
ATOM 706 C C . SER A 1 84 ? 4.752 10.803 -11.037 1.00 56.03 84 SER A C 1
ATOM 708 O O . SER A 1 84 ? 3.875 11.562 -10.643 1.00 56.03 84 SER A O 1
ATOM 710 N N . ASN A 1 85 ? 4.671 10.114 -12.178 1.00 61.19 85 ASN A N 1
ATOM 711 C CA . ASN A 1 85 ? 3.574 10.182 -13.140 1.00 61.19 85 ASN A CA 1
ATOM 712 C C . ASN A 1 85 ? 3.119 8.770 -13.525 1.00 61.19 85 ASN A C 1
ATOM 714 O O . ASN A 1 85 ? 3.912 7.827 -13.499 1.00 61.19 85 ASN A O 1
ATOM 718 N N . ILE A 1 86 ? 1.840 8.632 -13.872 1.00 66.19 86 ILE A N 1
ATOM 719 C CA . ILE A 1 86 ? 1.282 7.413 -14.460 1.00 66.19 86 ILE A CA 1
ATOM 720 C C . ILE A 1 86 ? 0.639 7.806 -15.778 1.00 66.19 86 ILE A C 1
ATOM 722 O O . ILE A 1 86 ? -0.334 8.557 -15.776 1.00 66.19 86 ILE A O 1
ATOM 726 N N . ASP A 1 87 ? 1.134 7.222 -16.861 1.00 68.25 87 ASP A N 1
ATOM 727 C CA . ASP A 1 87 ? 0.470 7.266 -18.154 1.00 68.25 87 ASP A CA 1
ATOM 728 C C . ASP A 1 87 ? -0.269 5.947 -18.370 1.00 68.25 87 ASP A C 1
ATOM 730 O O . ASP A 1 87 ? 0.280 4.860 -18.165 1.00 68.25 87 ASP A O 1
ATOM 734 N N . PHE A 1 88 ? -1.539 6.042 -18.755 1.00 68.19 88 PHE A N 1
ATOM 735 C CA . PHE A 1 88 ? -2.380 4.889 -19.039 1.00 68.19 88 PHE A CA 1
ATOM 736 C C . PHE A 1 88 ? -2.803 4.922 -20.504 1.00 68.19 88 PHE A C 1
ATOM 738 O O . PHE A 1 88 ? -3.459 5.864 -20.944 1.00 68.19 88 PHE A O 1
ATOM 745 N N . ILE A 1 89 ? -2.418 3.890 -21.253 1.00 70.44 89 ILE A N 1
ATOM 746 C CA . ILE A 1 89 ? -2.721 3.751 -22.677 1.00 70.44 89 ILE A CA 1
ATOM 747 C C . ILE A 1 89 ? -3.634 2.538 -22.839 1.00 70.44 89 ILE A C 1
ATOM 749 O O . ILE A 1 89 ? -3.268 1.426 -22.459 1.00 70.44 89 ILE A O 1
ATOM 753 N N . LEU A 1 90 ? -4.824 2.765 -23.393 1.00 73.06 90 LEU A N 1
ATOM 754 C CA . LEU A 1 90 ? -5.743 1.708 -23.801 1.00 73.06 90 LEU A CA 1
ATOM 755 C C . LEU A 1 90 ? -5.574 1.457 -25.291 1.00 73.06 90 LEU A C 1
ATOM 757 O O . LEU A 1 90 ? -5.863 2.333 -26.102 1.00 73.06 90 LEU A O 1
ATOM 761 N N . GLU A 1 91 ? -5.136 0.255 -25.639 1.00 72.38 91 GLU A N 1
ATOM 762 C CA . GLU A 1 91 ? -5.018 -0.180 -27.024 1.00 72.38 91 GLU A CA 1
ATOM 763 C C . GLU A 1 91 ? -6.043 -1.284 -27.297 1.00 72.38 91 GLU A C 1
ATOM 765 O O . GLU A 1 91 ? -6.073 -2.312 -26.615 1.00 72.38 91 GLU A O 1
ATOM 770 N N . PHE A 1 92 ? -6.905 -1.058 -28.286 1.00 71.88 92 PHE A N 1
ATOM 771 C CA . PHE A 1 92 ? -7.915 -2.018 -28.713 1.00 71.88 92 PHE A CA 1
ATOM 772 C C . PHE A 1 92 ? -7.468 -2.668 -30.019 1.00 71.88 92 PHE A C 1
ATOM 774 O O . PHE A 1 92 ? -7.192 -1.981 -30.998 1.00 71.88 92 PHE A O 1
ATOM 781 N N . LYS A 1 93 ? -7.389 -4.002 -30.027 1.00 68.50 93 LYS A N 1
ATOM 782 C CA . LYS A 1 93 ? -6.877 -4.768 -31.174 1.00 68.50 93 LYS A CA 1
ATOM 783 C C . LYS A 1 93 ? -7.839 -4.789 -32.368 1.00 68.50 93 LYS A C 1
ATOM 785 O O . LYS A 1 93 ? -7.400 -4.890 -33.507 1.00 68.50 93 LYS A O 1
ATOM 790 N N . GLU A 1 94 ? -9.133 -4.705 -32.102 1.00 75.19 94 GLU A N 1
ATOM 791 C CA . GLU A 1 94 ? -10.192 -4.574 -33.103 1.00 75.19 94 GLU A CA 1
ATOM 792 C C . GLU A 1 94 ? -10.885 -3.246 -32.833 1.00 75.19 94 GLU A C 1
ATOM 794 O O . GLU A 1 94 ? -11.078 -2.927 -31.662 1.00 75.19 94 GLU A O 1
ATOM 799 N N . THR A 1 95 ? -11.207 -2.472 -33.878 1.00 61.31 95 THR A N 1
ATOM 800 C CA . THR A 1 95 ? -11.854 -1.156 -33.764 1.00 61.31 95 THR A CA 1
ATOM 801 C C . THR A 1 95 ? -13.160 -1.301 -32.995 1.00 61.31 95 THR A C 1
ATOM 803 O O . THR A 1 95 ? -14.157 -1.729 -33.586 1.00 61.31 95 THR A O 1
ATOM 806 N N . PRO A 1 96 ? -13.213 -0.958 -31.700 1.00 59.12 96 PRO A N 1
ATOM 807 C CA . PRO A 1 96 ? -14.483 -0.942 -31.033 1.00 59.12 96 PRO A CA 1
ATOM 808 C C . PRO A 1 96 ? -15.131 0.380 -31.419 1.00 59.12 96 PRO A C 1
ATOM 810 O O . PRO A 1 96 ? -14.514 1.446 -31.340 1.00 59.12 96 PRO A O 1
ATOM 813 N N . THR A 1 97 ? -16.405 0.348 -31.774 1.00 57.44 97 THR A N 1
ATOM 814 C CA . THR A 1 97 ? -17.255 1.530 -31.646 1.00 57.44 97 THR A CA 1
ATOM 815 C C . THR A 1 97 ? -17.441 1.774 -30.143 1.00 57.44 97 THR A C 1
ATOM 817 O O . THR A 1 97 ? -18.478 1.473 -29.563 1.00 57.44 97 THR A O 1
ATOM 820 N N . PHE A 1 98 ? -16.378 2.203 -29.457 1.00 62.53 98 PHE A N 1
ATOM 821 C CA . PHE A 1 98 ? -16.397 2.446 -28.022 1.00 62.53 98 PHE A CA 1
ATOM 822 C C . PHE A 1 98 ? -16.983 3.834 -27.782 1.00 62.53 98 PHE A C 1
ATOM 824 O O . PHE A 1 98 ? -16.296 4.846 -27.896 1.00 62.53 98 PHE A O 1
ATOM 831 N N . SER A 1 99 ? -18.271 3.871 -27.455 1.00 59.84 99 SER A N 1
ATOM 832 C CA . SER A 1 99 ? -18.916 5.050 -26.885 1.00 59.84 99 SER A CA 1
ATOM 833 C C . SER A 1 99 ? -19.022 4.834 -25.380 1.00 59.84 99 SER A C 1
ATOM 835 O O . SER A 1 99 ? -19.919 4.148 -24.897 1.00 59.84 99 SER A O 1
ATOM 837 N N . GLY A 1 100 ? -18.043 5.337 -24.630 1.00 66.94 100 GLY A N 1
ATOM 838 C CA . GLY A 1 100 ? -17.974 5.134 -23.187 1.00 66.94 100 GLY A CA 1
ATOM 839 C C . GLY A 1 100 ? -16.992 6.080 -22.509 1.00 66.94 100 GLY A C 1
ATOM 840 O O . GLY A 1 100 ? -16.155 6.714 -23.150 1.00 66.94 100 GLY A O 1
ATOM 841 N N . LYS A 1 101 ? -17.096 6.189 -21.183 1.00 71.25 101 LYS A N 1
ATOM 842 C CA . LYS A 1 101 ? -16.206 7.016 -20.363 1.00 71.25 101 LYS A CA 1
ATOM 843 C C . LYS A 1 101 ? -15.256 6.120 -19.578 1.00 71.25 101 LYS A C 1
ATOM 845 O O . LYS A 1 101 ? -15.699 5.291 -18.791 1.00 71.25 101 LYS A O 1
ATOM 850 N N . VAL A 1 102 ? -13.955 6.332 -19.748 1.00 75.31 102 VAL A N 1
ATOM 851 C CA . VAL A 1 102 ? -12.924 5.706 -18.912 1.00 75.31 102 VAL A CA 1
ATOM 852 C C . VAL A 1 102 ? -12.640 6.634 -17.737 1.00 75.31 102 VAL A C 1
ATOM 854 O O . VAL A 1 102 ? -12.365 7.818 -17.929 1.00 75.31 102 VAL A O 1
ATOM 857 N N . ASN A 1 103 ? -12.730 6.115 -16.513 1.00 70.94 103 ASN A N 1
ATOM 858 C CA . ASN A 1 103 ? -12.366 6.850 -15.306 1.00 70.94 103 ASN A CA 1
ATOM 859 C C . ASN A 1 103 ? -11.150 6.185 -14.660 1.00 70.94 103 ASN A C 1
ATOM 861 O O . ASN A 1 103 ? -11.183 4.995 -14.351 1.00 70.94 103 ASN A O 1
ATOM 865 N N . VAL A 1 104 ? -10.087 6.962 -14.463 1.00 74.25 104 VAL A N 1
ATOM 866 C CA . VAL A 1 104 ? -8.880 6.523 -13.767 1.00 74.25 104 VAL A CA 1
ATOM 867 C C . VAL A 1 104 ? -8.779 7.310 -12.471 1.00 74.25 104 VAL A C 1
ATOM 869 O O . VAL A 1 104 ? -8.731 8.538 -12.482 1.00 74.25 104 VAL A O 1
ATOM 872 N N . GLN A 1 105 ? -8.717 6.598 -11.349 1.00 70.31 105 GLN A N 1
ATOM 873 C CA . GLN A 1 105 ? -8.531 7.205 -10.038 1.00 70.31 105 GLN A CA 1
ATOM 874 C C . GLN A 1 105 ? -7.442 6.475 -9.258 1.00 70.31 105 GLN A C 1
ATOM 876 O O . GLN A 1 105 ? -7.384 5.244 -9.228 1.00 70.31 105 GLN A O 1
ATOM 881 N N . LYS A 1 106 ? -6.597 7.242 -8.569 1.00 70.31 106 LYS A N 1
ATOM 882 C CA . LYS A 1 106 ? -5.722 6.692 -7.534 1.00 70.31 106 LYS A CA 1
ATOM 883 C C . LYS A 1 106 ? -6.591 6.235 -6.363 1.00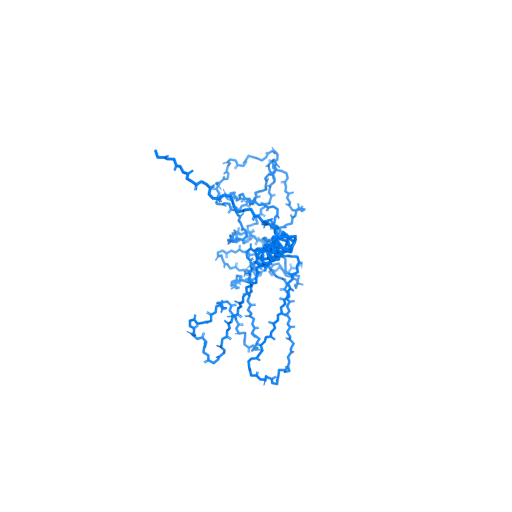 70.31 106 LYS A C 1
ATOM 885 O O . LYS A 1 106 ? -7.465 6.972 -5.916 1.00 70.31 106 LYS A O 1
ATOM 890 N N . SER A 1 107 ? -6.333 5.038 -5.849 1.00 68.81 107 SER A N 1
ATOM 891 C CA . SER A 1 107 ? -7.022 4.515 -4.669 1.00 68.81 107 SER A CA 1
ATOM 892 C C . SER A 1 107 ? -6.048 3.809 -3.727 1.00 68.81 107 SER A C 1
ATOM 894 O O . SER A 1 107 ? -4.894 3.554 -4.077 1.00 68.81 107 SER A O 1
ATOM 896 N N . TYR A 1 108 ? -6.514 3.523 -2.515 1.00 70.62 108 TYR A N 1
ATOM 897 C CA . TYR A 1 108 ? -5.765 2.787 -1.502 1.00 70.62 108 TYR A CA 1
ATOM 898 C C . TYR A 1 108 ? -6.126 1.302 -1.555 1.00 70.62 108 TYR A C 1
ATOM 900 O O . TYR A 1 108 ? -7.257 0.938 -1.871 1.00 70.62 108 TYR A O 1
ATOM 908 N N . LYS A 1 109 ? -5.196 0.431 -1.148 1.00 66.75 109 LYS A N 1
ATOM 909 C CA . LYS A 1 109 ? -5.429 -1.025 -1.091 1.00 66.75 109 LYS A CA 1
ATOM 910 C C . LYS A 1 109 ? -6.666 -1.406 -0.255 1.00 66.75 109 LYS A C 1
ATOM 912 O O . LYS A 1 109 ? -7.321 -2.398 -0.547 1.00 66.75 109 LYS A O 1
ATOM 917 N N . ALA A 1 110 ? -7.015 -0.579 0.735 1.00 65.94 110 ALA A N 1
ATOM 918 C CA . ALA A 1 110 ? -8.201 -0.714 1.584 1.00 65.94 110 ALA A CA 1
ATOM 919 C C . ALA A 1 110 ? -9.537 -0.780 0.808 1.00 65.94 110 ALA A C 1
ATOM 921 O O . ALA A 1 110 ? -10.511 -1.355 1.287 1.00 65.94 110 ALA A O 1
ATOM 922 N N . PHE A 1 111 ? -9.593 -0.249 -0.415 1.00 71.38 111 PHE A N 1
ATOM 923 C CA . PHE A 1 111 ? -10.808 -0.276 -1.229 1.00 71.38 111 PHE A CA 1
ATOM 924 C C . PHE A 1 111 ? -11.063 -1.634 -1.893 1.00 71.38 111 PHE A C 1
ATOM 926 O O . PHE A 1 111 ? -12.202 -1.894 -2.286 1.00 71.38 111 PHE A O 1
ATOM 933 N N . PHE A 1 112 ? -10.044 -2.499 -1.974 1.00 73.12 112 PHE A N 1
ATOM 934 C CA . PHE A 1 112 ? -10.128 -3.827 -2.597 1.00 73.12 112 PHE A CA 1
ATOM 935 C C . PHE A 1 112 ? -10.611 -4.923 -1.647 1.00 73.12 112 PHE A C 1
ATOM 937 O O . PHE A 1 112 ? -10.782 -6.062 -2.068 1.00 73.12 112 PHE A O 1
ATOM 944 N N . TYR A 1 113 ? -10.831 -4.608 -0.369 1.00 80.00 113 TYR A N 1
ATOM 945 C CA . TYR A 1 113 ? -11.402 -5.580 0.556 1.00 80.00 113 TYR A CA 1
ATOM 946 C C . TYR A 1 113 ? -12.865 -5.851 0.177 1.00 80.00 113 TYR A C 1
ATOM 948 O O . TYR A 1 113 ? -13.583 -4.905 -0.176 1.00 80.00 113 TYR A O 1
ATOM 956 N N . PRO A 1 114 ? -13.327 -7.110 0.261 1.00 83.56 114 PRO A N 1
ATOM 957 C CA . PRO A 1 114 ? -14.732 -7.434 0.065 1.00 83.56 114 PRO A CA 1
ATOM 958 C C . PRO A 1 114 ? -15.598 -6.697 1.089 1.00 83.56 114 PRO A C 1
ATOM 960 O O . PRO A 1 114 ? -15.185 -6.465 2.230 1.00 83.56 114 PRO A O 1
ATOM 963 N N . GLU A 1 115 ? -16.806 -6.326 0.674 1.00 86.62 115 GLU A N 1
ATOM 964 C CA . GLU A 1 115 ? -17.754 -5.635 1.544 1.00 86.62 115 GLU A CA 1
ATOM 965 C C . GLU A 1 115 ? -18.331 -6.591 2.592 1.00 86.62 115 GLU A C 1
ATOM 967 O O . GLU A 1 115 ? -18.731 -7.721 2.304 1.00 86.62 115 GLU A O 1
ATOM 972 N N . GLY A 1 116 ? -18.319 -6.141 3.844 1.00 88.19 116 GLY A N 1
ATOM 973 C CA . GLY A 1 116 ? -18.948 -6.807 4.977 1.00 88.19 116 GLY A CA 1
ATOM 974 C C . GLY A 1 116 ? -20.239 -6.109 5.397 1.00 88.19 116 GLY A C 1
ATOM 975 O O . GLY A 1 116 ? -20.573 -5.030 4.913 1.00 88.19 116 GLY A O 1
ATOM 976 N N . LYS A 1 117 ? -20.959 -6.716 6.348 1.00 91.06 117 LYS A N 1
ATOM 977 C CA . LYS A 1 117 ? -22.166 -6.112 6.931 1.00 91.06 117 LYS A CA 1
ATOM 978 C C . LYS A 1 117 ? -21.824 -4.747 7.555 1.00 91.06 117 LYS A C 1
ATOM 980 O O . LYS A 1 117 ? -20.798 -4.670 8.240 1.00 91.06 117 LYS A O 1
ATOM 985 N N . PRO A 1 118 ? -22.651 -3.705 7.364 1.00 91.69 118 PRO A N 1
ATOM 986 C CA . PRO A 1 118 ? -22.411 -2.404 7.977 1.00 91.69 118 PRO A CA 1
ATOM 987 C C . PRO A 1 118 ? -22.386 -2.510 9.507 1.00 91.69 118 PRO A C 1
ATOM 989 O O . PRO A 1 118 ? -22.990 -3.414 10.090 1.00 91.69 118 PRO A O 1
ATOM 992 N N . ILE A 1 119 ? -21.663 -1.599 10.148 1.00 90.94 119 ILE A N 1
ATOM 993 C CA . ILE A 1 119 ? -21.668 -1.392 11.596 1.00 90.94 119 ILE A CA 1
ATOM 994 C C . ILE A 1 119 ? -22.549 -0.182 11.872 1.00 90.94 119 ILE A C 1
ATOM 996 O O . ILE A 1 119 ? -22.338 0.878 11.287 1.00 90.94 119 ILE A O 1
ATOM 1000 N N . ARG A 1 120 ? -23.522 -0.355 12.768 1.00 90.75 120 ARG A N 1
ATOM 1001 C CA . ARG A 1 120 ? -24.467 0.698 13.174 1.00 90.75 120 ARG A CA 1
ATOM 1002 C C . ARG A 1 120 ? -24.309 1.127 14.629 1.00 90.75 120 ARG A C 1
ATOM 1004 O O . ARG A 1 120 ? -24.961 2.069 15.063 1.00 90.75 120 ARG A O 1
ATOM 1011 N N . ASN A 1 121 ? -23.452 0.442 15.388 1.00 87.50 121 ASN A N 1
ATOM 1012 C CA . ASN A 1 121 ? -23.173 0.755 16.782 1.00 87.50 121 ASN A CA 1
ATOM 1013 C C . ASN A 1 121 ? -21.665 0.929 17.017 1.00 87.50 121 ASN A C 1
ATOM 1015 O O . ASN A 1 121 ? -20.877 0.030 16.723 1.00 87.50 121 ASN A O 1
ATOM 1019 N N . TRP A 1 122 ? -21.268 2.082 17.564 1.00 83.12 122 TRP A N 1
ATOM 1020 C CA . TRP A 1 122 ? -19.873 2.398 17.885 1.00 83.12 122 TRP A CA 1
ATOM 1021 C C . TRP A 1 122 ? -19.239 1.402 18.862 1.00 83.12 122 TRP A C 1
ATOM 1023 O O . TRP A 1 122 ? -18.031 1.201 18.817 1.00 83.12 122 TRP A O 1
ATOM 1033 N N . SER A 1 123 ? -20.028 0.723 19.702 1.00 85.06 123 SER A N 1
ATOM 1034 C CA . SER A 1 123 ? -19.518 -0.294 20.632 1.00 85.06 123 SER A CA 1
ATOM 1035 C C . SER A 1 123 ? -18.903 -1.520 19.941 1.00 85.06 123 SER A C 1
ATOM 1037 O O . SER A 1 123 ? -18.138 -2.248 20.571 1.00 85.06 123 SER A O 1
ATOM 1039 N N . GLU A 1 124 ? -19.210 -1.758 18.662 1.00 83.25 124 GLU A N 1
ATOM 1040 C CA . GLU A 1 124 ? -18.589 -2.829 17.868 1.00 83.25 124 GLU A CA 1
ATOM 1041 C C . GLU A 1 124 ? -17.210 -2.428 17.318 1.00 83.25 124 GLU A C 1
ATOM 1043 O O . GLU A 1 124 ? -16.432 -3.287 16.904 1.00 83.25 124 GLU A O 1
ATOM 1048 N N . VAL A 1 125 ? -16.885 -1.132 17.313 1.00 86.62 125 VAL A N 1
ATOM 1049 C CA . VAL A 1 125 ? -15.662 -0.605 16.710 1.00 86.62 125 VAL A CA 1
ATOM 1050 C C . VAL A 1 125 ? -14.537 -0.600 17.738 1.00 86.62 125 VAL A C 1
ATOM 1052 O O . VAL A 1 125 ? -14.553 0.147 18.714 1.00 86.62 125 VAL A O 1
ATOM 1055 N N . LYS A 1 126 ? -13.504 -1.405 17.490 1.00 88.75 126 LYS A N 1
ATOM 1056 C CA . LYS A 1 126 ? -12.232 -1.324 18.222 1.00 88.75 126 LYS A CA 1
ATOM 1057 C C . LYS A 1 126 ? -11.220 -0.592 17.360 1.00 88.75 126 LYS A C 1
ATOM 1059 O O . LYS A 1 126 ? -10.676 -1.182 16.428 1.00 88.75 126 LYS A O 1
ATOM 1064 N N . GLU A 1 127 ? -11.027 0.693 17.636 1.00 84.38 127 GLU A N 1
ATOM 1065 C CA . GLU A 1 127 ? -10.151 1.542 16.833 1.00 84.38 127 GLU A CA 1
ATOM 1066 C C . GLU A 1 127 ? -8.675 1.278 17.103 1.00 84.38 127 GLU A C 1
ATOM 1068 O O . GLU A 1 127 ? -8.225 1.160 18.247 1.00 84.38 127 GLU A O 1
ATOM 1073 N N . ASN A 1 128 ? -7.904 1.276 16.022 1.00 92.00 128 ASN A N 1
ATOM 1074 C CA . ASN A 1 128 ? -6.458 1.337 16.111 1.00 92.00 128 ASN A CA 1
ATOM 1075 C C . ASN A 1 128 ? -6.000 2.760 16.431 1.00 92.00 128 ASN A C 1
ATOM 1077 O O . ASN A 1 128 ? -6.630 3.742 16.039 1.00 92.00 128 ASN A O 1
ATOM 1081 N N . PHE A 1 129 ? -4.837 2.886 17.060 1.00 92.69 129 PHE A N 1
ATOM 1082 C CA . PHE A 1 129 ? -4.203 4.186 17.256 1.00 92.69 129 PHE A CA 1
ATOM 1083 C C . PHE A 1 129 ? -2.732 4.155 16.854 1.00 92.69 129 PHE A C 1
ATOM 1085 O O . P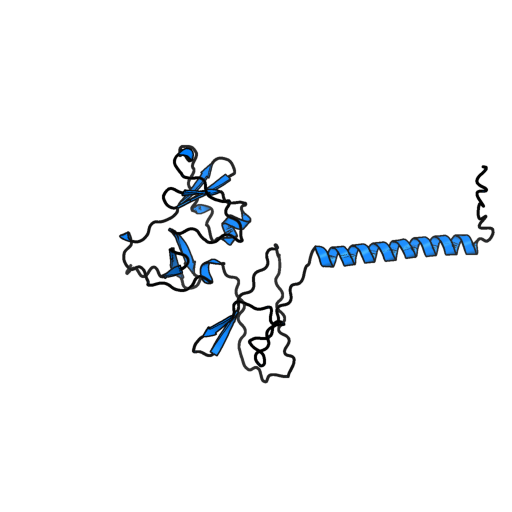HE A 1 129 ? -2.055 3.129 16.919 1.00 92.69 129 PHE A O 1
ATOM 1092 N N . LEU A 1 130 ? -2.247 5.304 16.391 1.00 94.94 130 LEU A N 1
ATOM 1093 C CA . LEU A 1 130 ? -0.887 5.480 15.900 1.00 94.94 130 LEU A CA 1
ATOM 1094 C C . LEU A 1 130 ? -0.035 6.126 16.984 1.00 94.94 130 LEU A C 1
ATOM 1096 O O . LEU A 1 130 ? -0.438 7.122 17.587 1.00 94.94 130 LEU A O 1
ATOM 1100 N N . VAL A 1 131 ? 1.150 5.571 17.211 1.00 96.00 131 VAL A N 1
ATOM 1101 C CA . VAL A 1 131 ? 2.070 6.023 18.255 1.00 96.00 131 VAL A CA 1
ATOM 1102 C C . VAL A 1 131 ? 3.464 6.196 17.677 1.00 96.00 131 VAL A C 1
ATOM 1104 O O . VAL A 1 131 ? 3.949 5.316 16.968 1.00 96.00 131 VAL A O 1
ATOM 1107 N N . SER A 1 132 ? 4.132 7.302 17.999 1.00 95.62 132 SER A N 1
ATOM 1108 C CA . SER A 1 132 ? 5.556 7.486 17.708 1.00 95.62 132 SER A CA 1
ATOM 1109 C C . SER A 1 132 ? 6.427 7.176 18.925 1.00 95.62 132 SER A C 1
ATOM 1111 O O . SER A 1 132 ? 6.128 7.593 20.042 1.00 95.62 132 SER A O 1
ATOM 1113 N N . GLN A 1 133 ? 7.536 6.467 18.718 1.00 93.81 133 GLN A N 1
ATOM 1114 C CA . GLN A 1 133 ? 8.584 6.293 19.726 1.00 93.81 133 GLN A CA 1
ATOM 1115 C C . GLN A 1 133 ? 9.947 6.430 19.042 1.00 93.81 133 GLN A C 1
ATOM 1117 O O . GLN A 1 133 ? 10.297 5.632 18.170 1.00 93.81 133 GLN A O 1
ATOM 1122 N N . GLY A 1 134 ? 10.696 7.472 19.416 1.00 89.81 134 GLY A N 1
ATOM 1123 C CA . GLY A 1 134 ? 11.878 7.899 18.665 1.00 89.81 134 GLY A CA 1
ATOM 1124 C C . GLY A 1 134 ? 11.498 8.321 17.243 1.00 89.81 134 GLY A C 1
ATOM 1125 O O . GLY A 1 134 ? 10.525 9.045 17.049 1.00 89.81 134 GLY A O 1
ATOM 1126 N N . GLU A 1 135 ? 12.238 7.824 16.254 1.00 90.38 135 GLU A N 1
ATOM 1127 C CA . GLU A 1 135 ? 11.986 8.065 14.822 1.00 90.38 135 GLU A CA 1
ATOM 1128 C C . GLU A 1 135 ? 10.999 7.060 14.201 1.00 90.38 135 GLU A C 1
ATOM 1130 O O . GLU A 1 135 ? 10.676 7.135 13.017 1.00 90.38 135 GLU A O 1
ATOM 1135 N N . SER A 1 136 ? 10.518 6.092 14.986 1.00 93.62 136 SER A N 1
ATOM 1136 C CA . SER A 1 136 ? 9.640 5.021 14.509 1.00 93.62 136 SER A CA 1
ATOM 1137 C C . SER A 1 136 ? 8.175 5.297 14.825 1.00 93.62 136 SER A C 1
ATOM 1139 O O . SER A 1 136 ? 7.837 5.824 15.888 1.00 93.62 136 SER A O 1
ATOM 1141 N N . VAL A 1 137 ? 7.292 4.868 13.921 1.00 96.50 137 VAL A N 1
ATOM 1142 C CA . VAL A 1 137 ? 5.837 4.904 14.109 1.00 96.50 137 VAL A CA 1
ATOM 1143 C C . VAL A 1 137 ? 5.295 3.480 14.171 1.00 96.50 137 VAL A C 1
ATOM 1145 O O . VAL A 1 137 ? 5.682 2.610 13.387 1.00 96.50 137 VAL A O 1
ATOM 1148 N N . TYR A 1 138 ? 4.378 3.259 15.103 1.00 95.94 138 TYR A N 1
ATOM 1149 C CA . TYR A 1 138 ? 3.724 1.988 15.355 1.00 95.94 138 TYR A CA 1
ATOM 1150 C C . TYR A 1 138 ? 2.212 2.158 15.232 1.00 95.94 138 TYR A C 1
ATOM 1152 O O . TYR A 1 138 ? 1.647 3.139 15.719 1.00 95.94 138 TYR A O 1
ATOM 1160 N N . LEU A 1 139 ? 1.556 1.184 14.611 1.00 95.69 139 LEU A N 1
ATOM 1161 C CA . LEU A 1 139 ? 0.112 1.014 14.713 1.00 95.69 139 LEU A CA 1
ATOM 1162 C C . LEU A 1 139 ? -0.172 0.053 15.864 1.00 95.69 139 LEU A C 1
ATOM 1164 O O . LEU A 1 139 ? 0.337 -1.069 15.873 1.00 95.69 139 LEU A O 1
ATOM 1168 N N . ILE A 1 140 ? -0.981 0.491 16.819 1.00 95.00 140 ILE A N 1
ATOM 1169 C CA . ILE A 1 140 ? -1.473 -0.353 17.900 1.00 95.00 140 ILE A CA 1
ATOM 1170 C C . ILE A 1 140 ? -2.881 -0.812 17.542 1.00 95.00 140 ILE A C 1
ATOM 1172 O O . ILE A 1 140 ? -3.748 0.015 17.257 1.00 95.00 140 ILE A O 1
ATOM 1176 N N . SER A 1 141 ? -3.079 -2.126 17.536 1.00 93.06 141 SER A N 1
ATOM 1177 C CA . SER A 1 141 ? -4.352 -2.783 17.244 1.00 93.06 141 SER A CA 1
ATOM 1178 C C . SER A 1 141 ? -4.601 -3.832 18.319 1.00 93.06 141 SER A C 1
ATOM 1180 O O . SER A 1 141 ? -3.909 -4.849 18.379 1.00 93.06 141 SER A O 1
ATOM 1182 N N . GLY A 1 142 ? -5.531 -3.540 19.232 1.00 90.00 142 GLY A N 1
ATOM 1183 C CA . GLY A 1 142 ? -5.740 -4.354 20.430 1.00 90.00 142 GLY A CA 1
ATOM 1184 C C . GLY A 1 142 ? -4.471 -4.466 21.285 1.00 90.00 142 GLY A C 1
ATOM 1185 O O . GLY A 1 142 ? -3.922 -3.461 21.735 1.00 90.00 142 GLY A O 1
ATOM 1186 N N . ASP A 1 143 ? -4.009 -5.696 21.496 1.00 92.56 143 ASP A N 1
ATOM 1187 C CA . ASP A 1 143 ? -2.794 -6.065 22.233 1.00 92.56 143 ASP A CA 1
ATOM 1188 C C . ASP A 1 143 ? -1.540 -6.150 21.347 1.00 92.56 143 ASP A C 1
ATOM 1190 O O . ASP A 1 143 ? -0.449 -6.448 21.832 1.00 92.56 143 ASP A O 1
ATOM 1194 N N . LYS A 1 144 ? -1.660 -5.843 20.052 1.00 94.88 144 LYS A N 1
ATOM 1195 C CA . LYS A 1 144 ? -0.581 -5.969 19.070 1.00 94.88 144 LYS A CA 1
ATOM 1196 C C . LYS A 1 144 ? -0.006 -4.616 18.684 1.00 94.88 144 LYS A C 1
ATOM 1198 O O . LYS A 1 144 ? -0.737 -3.656 18.437 1.00 94.88 144 LYS A O 1
ATOM 1203 N N . LYS A 1 145 ? 1.320 -4.562 18.536 1.00 95.50 145 LYS A N 1
ATOM 1204 C CA . LYS A 1 145 ? 2.033 -3.430 17.932 1.00 95.50 145 LYS A CA 1
ATOM 1205 C C . LYS A 1 145 ? 2.642 -3.819 16.595 1.00 95.50 145 LYS A C 1
ATOM 1207 O O . LYS A 1 145 ? 3.392 -4.789 16.480 1.00 95.50 145 LYS A O 1
ATOM 1212 N N . TYR A 1 146 ? 2.379 -2.996 15.597 1.00 96.44 146 TYR A N 1
ATOM 1213 C CA . TYR A 1 146 ? 2.869 -3.168 14.245 1.00 96.44 146 TYR A CA 1
ATOM 1214 C C . TYR A 1 146 ? 3.839 -2.034 13.905 1.00 96.44 146 TYR A C 1
ATOM 1216 O O . TYR A 1 146 ? 3.395 -0.897 13.723 1.00 96.44 146 TYR A O 1
ATOM 1224 N N . PRO A 1 147 ? 5.155 -2.296 13.818 1.00 96.50 147 PRO A N 1
ATOM 1225 C CA . PRO A 1 147 ? 6.093 -1.288 13.343 1.00 96.50 147 PRO A CA 1
ATOM 1226 C C . PRO A 1 147 ? 5.800 -0.966 11.876 1.00 96.50 147 PRO A C 1
ATOM 1228 O O . PRO A 1 147 ? 5.543 -1.873 11.081 1.00 96.50 147 PRO A O 1
ATOM 1231 N N . ILE A 1 148 ? 5.839 0.312 11.508 1.00 96.31 148 ILE A N 1
ATOM 1232 C CA . ILE A 1 148 ? 5.622 0.762 10.130 1.00 96.31 148 ILE A CA 1
ATOM 1233 C C . ILE A 1 148 ? 6.982 0.945 9.458 1.00 96.31 148 ILE A C 1
ATOM 1235 O O . ILE A 1 148 ? 7.850 1.623 9.997 1.00 96.31 148 ILE A O 1
ATOM 1239 N N . ASN A 1 149 ? 7.173 0.322 8.290 1.00 94.31 149 ASN A N 1
ATOM 1240 C CA . ASN A 1 149 ? 8.469 0.262 7.605 1.00 94.31 149 ASN A CA 1
ATOM 1241 C C . ASN A 1 149 ? 9.070 1.643 7.320 1.00 94.31 149 ASN A C 1
ATOM 1243 O O . ASN A 1 149 ? 10.251 1.854 7.571 1.00 94.31 149 ASN A O 1
ATOM 1247 N N . ASN A 1 150 ? 8.267 2.554 6.767 1.00 92.50 150 ASN A N 1
ATOM 1248 C CA . ASN A 1 150 ? 8.717 3.869 6.328 1.00 92.50 150 ASN A CA 1
ATOM 1249 C C . ASN A 1 150 ? 7.535 4.851 6.160 1.00 92.50 150 ASN A C 1
ATOM 1251 O O . ASN A 1 150 ? 6.374 4.414 6.118 1.00 92.50 150 ASN A O 1
ATOM 1255 N N . PRO A 1 151 ? 7.804 6.168 6.049 1.00 91.31 151 PRO A N 1
ATOM 1256 C CA . PRO A 1 151 ? 6.784 7.192 5.814 1.00 91.31 151 PRO A CA 1
ATOM 1257 C C . PRO A 1 151 ? 5.893 6.925 4.595 1.00 91.31 151 PRO A C 1
ATOM 1259 O O . PRO A 1 151 ? 4.706 7.250 4.597 1.00 91.31 151 PRO A O 1
ATOM 1262 N N . GLU A 1 152 ? 6.428 6.296 3.551 1.00 85.75 152 GLU A N 1
ATOM 1263 C CA . GLU A 1 152 ? 5.664 5.976 2.349 1.00 85.75 152 GLU A CA 1
ATOM 1264 C C . GLU A 1 152 ? 4.632 4.886 2.608 1.00 85.75 152 GLU A C 1
ATOM 1266 O O . GLU A 1 152 ? 3.499 4.997 2.149 1.00 85.75 152 GLU A O 1
ATOM 1271 N N . THR A 1 153 ? 4.989 3.862 3.381 1.00 88.44 153 THR A N 1
ATOM 1272 C CA . THR A 1 153 ? 4.056 2.824 3.825 1.00 88.44 153 THR A CA 1
ATOM 1273 C C . THR A 1 153 ? 2.959 3.443 4.676 1.00 88.44 153 THR A C 1
ATOM 1275 O O . THR A 1 153 ? 1.792 3.126 4.474 1.00 88.44 153 THR A O 1
ATOM 1278 N N . PHE A 1 154 ? 3.315 4.363 5.574 1.00 90.25 154 PHE A N 1
ATOM 1279 C CA . PHE A 1 154 ? 2.350 5.071 6.410 1.00 90.25 154 PHE A CA 1
ATOM 1280 C C . PHE A 1 154 ? 1.273 5.769 5.561 1.00 90.25 154 PHE A C 1
ATOM 1282 O O . PHE A 1 154 ? 0.079 5.518 5.728 1.00 90.25 154 PHE A O 1
ATOM 1289 N N . VAL A 1 155 ? 1.695 6.573 4.580 1.00 86.00 155 VAL A N 1
ATOM 1290 C CA . VAL A 1 155 ? 0.776 7.296 3.686 1.00 86.00 155 VAL A CA 1
ATOM 1291 C C . VAL A 1 155 ? 0.029 6.343 2.748 1.00 86.00 155 VAL A C 1
ATOM 1293 O O . VAL A 1 155 ? -1.171 6.503 2.541 1.00 86.00 155 VAL A O 1
ATOM 1296 N N . ALA A 1 156 ? 0.700 5.331 2.190 1.00 80.00 156 ALA A N 1
ATOM 1297 C CA . ALA A 1 156 ? 0.092 4.360 1.275 1.00 80.00 156 ALA A CA 1
ATOM 1298 C C . ALA A 1 156 ? -0.940 3.451 1.959 1.00 80.00 156 ALA A C 1
ATOM 1300 O O . ALA A 1 156 ? -1.854 2.956 1.301 1.00 80.00 156 ALA A O 1
ATOM 1301 N N . MET A 1 157 ? -0.825 3.247 3.273 1.00 82.50 157 MET A N 1
ATOM 1302 C CA . MET A 1 157 ? -1.847 2.573 4.074 1.00 82.50 157 MET A CA 1
ATOM 1303 C C . MET A 1 157 ? -3.031 3.486 4.423 1.00 82.50 157 MET A C 1
ATOM 1305 O O . MET A 1 157 ? -4.022 2.987 4.950 1.00 82.50 157 MET A O 1
ATOM 1309 N N . GLY A 1 158 ? -2.973 4.777 4.080 1.00 82.25 158 GLY A N 1
ATOM 1310 C CA . GLY A 1 158 ? -4.036 5.750 4.332 1.00 82.25 158 GLY A CA 1
ATOM 1311 C C . GLY A 1 158 ? -3.976 6.389 5.720 1.00 82.25 158 GLY A C 1
ATOM 1312 O O . GLY A 1 158 ? -4.942 7.026 6.134 1.00 82.25 158 GLY A O 1
ATOM 1313 N N . PHE A 1 159 ? -2.869 6.231 6.452 1.00 87.56 159 PHE A N 1
ATOM 1314 C CA . PHE A 1 159 ? -2.716 6.840 7.769 1.00 87.56 159 PHE A CA 1
ATOM 1315 C C . PHE A 1 159 ? -2.430 8.342 7.672 1.00 87.56 159 PHE A C 1
ATOM 1317 O O . PHE A 1 159 ? -1.812 8.831 6.723 1.00 87.56 159 PHE A O 1
ATOM 1324 N N . ASN A 1 160 ? -2.875 9.083 8.687 1.00 87.88 160 ASN A N 1
ATOM 1325 C CA . ASN A 1 160 ? -2.722 10.531 8.771 1.00 87.88 160 ASN A CA 1
ATOM 1326 C C . ASN A 1 160 ? -1.670 10.898 9.822 1.00 87.88 160 ASN A C 1
ATOM 1328 O O . ASN A 1 160 ? -1.800 10.522 10.985 1.00 87.88 160 ASN A O 1
ATOM 1332 N N . TRP A 1 161 ? -0.658 11.680 9.436 1.00 91.62 161 TRP A N 1
ATOM 1333 C CA . TRP A 1 161 ? 0.415 12.118 10.336 1.00 91.62 161 TRP A CA 1
ATOM 1334 C C . TRP A 1 161 ? -0.118 12.908 11.535 1.00 91.62 161 TRP A C 1
ATOM 1336 O O . TRP A 1 161 ? 0.430 12.807 12.628 1.00 91.62 161 TRP A O 1
ATOM 1346 N N . LYS A 1 162 ? -1.235 13.628 11.360 1.00 92.69 162 LYS A N 1
ATOM 1347 C CA . LYS A 1 162 ? -1.906 14.365 12.442 1.00 92.69 162 LYS A CA 1
ATOM 1348 C C . LYS A 1 162 ? -2.574 13.455 13.481 1.00 92.69 162 LYS A C 1
ATOM 1350 O O . LYS A 1 162 ? -2.889 13.927 14.564 1.00 92.69 162 LYS A O 1
ATOM 1355 N N . ALA A 1 163 ? -2.802 12.179 13.163 1.00 90.69 163 ALA A N 1
ATOM 1356 C CA . ALA A 1 163 ? -3.401 11.208 14.079 1.00 90.69 163 ALA A CA 1
ATOM 1357 C C . ALA A 1 163 ? -2.365 10.509 14.981 1.00 90.69 163 ALA A C 1
ATOM 1359 O O . ALA A 1 163 ? -2.741 9.716 15.846 1.00 90.69 163 ALA A O 1
ATOM 1360 N N . ILE A 1 164 ? -1.067 10.772 14.783 1.00 94.38 164 ILE A N 1
ATOM 1361 C CA . ILE A 1 164 ? 0.002 10.167 15.580 1.00 94.38 164 ILE A CA 1
ATOM 1362 C C . ILE A 1 164 ? 0.023 10.788 16.974 1.00 94.38 164 ILE A C 1
ATOM 1364 O O . ILE A 1 164 ? 0.120 12.003 17.139 1.00 94.38 164 ILE A O 1
ATOM 1368 N N . ARG A 1 165 ? -0.008 9.927 17.988 1.00 94.38 165 ARG A N 1
ATOM 1369 C CA . ARG A 1 165 ? 0.155 10.293 19.395 1.00 94.38 165 ARG A CA 1
ATOM 1370 C C . ARG A 1 165 ? 1.616 10.112 19.804 1.00 94.38 165 ARG A C 1
ATOM 1372 O O . ARG A 1 165 ? 2.274 9.164 19.377 1.00 94.38 165 ARG A O 1
ATOM 1379 N N . SER A 1 166 ? 2.124 10.997 20.659 1.00 92.75 166 SER A N 1
ATOM 1380 C CA . SER A 1 166 ? 3.473 10.843 21.214 1.00 92.75 166 SER A CA 1
ATOM 1381 C C . SER A 1 166 ? 3.515 9.665 22.188 1.00 92.75 166 SER A C 1
ATOM 1383 O O . SER A 1 166 ? 2.830 9.669 23.208 1.00 92.75 166 SER A O 1
ATOM 1385 N N . GLY A 1 167 ? 4.340 8.664 21.887 1.00 87.19 167 GLY A N 1
ATOM 1386 C CA . GLY A 1 167 ? 4.558 7.478 22.716 1.00 87.19 167 GLY A CA 1
ATOM 1387 C C . GLY A 1 167 ? 5.673 7.623 23.741 1.00 87.19 167 GLY A C 1
ATOM 1388 O O . GLY A 1 167 ? 6.093 6.619 24.306 1.00 87.19 167 GLY A O 1
ATOM 1389 N N . LYS A 1 168 ? 6.177 8.841 23.993 1.00 87.38 168 LYS A N 1
ATOM 1390 C CA . LYS A 1 168 ? 7.316 9.083 24.901 1.00 87.38 168 LYS A CA 1
ATOM 1391 C C . LYS A 1 168 ? 7.127 8.448 26.286 1.00 87.38 168 LYS A C 1
ATOM 1393 O O . LYS A 1 168 ? 8.080 7.916 26.839 1.00 87.38 168 LYS A O 1
ATOM 1398 N N . ASN A 1 169 ? 5.900 8.474 26.805 1.00 86.12 169 ASN A N 1
ATOM 1399 C CA . ASN A 1 169 ? 5.549 7.926 28.118 1.00 86.12 169 ASN A CA 1
ATOM 1400 C C . ASN A 1 169 ? 4.782 6.596 28.021 1.00 86.12 169 ASN A C 1
ATOM 1402 O O . ASN A 1 169 ? 4.222 6.130 29.010 1.00 86.12 169 ASN A O 1
ATOM 1406 N N . MET A 1 170 ? 4.699 6.008 26.825 1.00 89.62 170 MET A N 1
ATOM 1407 C CA . MET A 1 170 ? 3.958 4.777 26.592 1.00 89.62 170 MET A CA 1
ATOM 1408 C C . MET A 1 170 ? 4.905 3.584 26.633 1.00 89.62 170 MET A C 1
ATOM 1410 O O . MET A 1 170 ? 5.856 3.495 25.857 1.00 89.62 170 MET A O 1
ATOM 1414 N N . ASP A 1 171 ? 4.614 2.635 27.518 1.00 92.00 171 ASP A N 1
ATOM 1415 C CA . ASP A 1 171 ? 5.339 1.373 27.566 1.00 92.00 171 ASP A CA 1
ATOM 1416 C C . ASP A 1 171 ? 4.869 0.445 26.437 1.00 92.00 171 ASP A C 1
ATOM 1418 O O . ASP A 1 171 ? 3.920 -0.330 26.579 1.00 92.00 171 ASP A O 1
ATOM 1422 N N . LEU A 1 172 ? 5.545 0.537 25.288 1.00 90.94 172 LEU A N 1
ATOM 1423 C CA . LEU A 1 172 ? 5.265 -0.317 24.136 1.00 90.94 172 LEU A CA 1
ATOM 1424 C C . LEU A 1 172 ? 5.637 -1.791 24.377 1.00 90.94 172 LEU A C 1
ATOM 1426 O O . LEU A 1 172 ? 5.299 -2.625 23.537 1.00 90.94 172 LEU A O 1
ATOM 1430 N N . SER A 1 173 ? 6.336 -2.153 25.461 1.00 91.62 173 SER A N 1
ATOM 1431 C CA . SER A 1 173 ? 6.701 -3.555 25.738 1.00 91.62 173 SER A CA 1
ATOM 1432 C C . SER A 1 173 ? 5.488 -4.435 26.055 1.00 91.62 173 SER A C 1
ATOM 1434 O O . SER A 1 173 ? 5.516 -5.625 25.758 1.00 91.62 173 SER A O 1
ATOM 1436 N N . LYS A 1 174 ? 4.396 -3.828 26.540 1.00 94.44 174 LYS A N 1
ATOM 1437 C CA . LYS A 1 174 ? 3.128 -4.502 26.865 1.00 94.44 174 LYS A CA 1
ATOM 1438 C C . LYS A 1 174 ? 2.369 -5.033 25.649 1.00 94.44 174 LYS A C 1
ATOM 1440 O O . LYS A 1 174 ? 1.462 -5.837 25.813 1.00 94.44 174 LYS A O 1
ATOM 1445 N N . TYR A 1 175 ? 2.720 -4.569 24.451 1.00 94.94 175 TYR A N 1
ATOM 1446 C CA . TYR A 1 175 ? 2.077 -4.978 23.209 1.00 94.94 175 TYR A CA 1
ATOM 1447 C C . TYR A 1 175 ? 2.923 -6.015 22.477 1.00 94.94 175 TYR A C 1
ATOM 1449 O O . TYR A 1 175 ? 4.132 -5.826 22.274 1.00 94.94 175 TYR A O 1
ATOM 1457 N N . GLU A 1 176 ? 2.271 -7.075 22.010 1.00 96.19 176 GLU A N 1
ATOM 1458 C CA . GLU A 1 176 ? 2.892 -8.137 21.231 1.00 96.19 176 GLU A CA 1
ATOM 1459 C C . GLU A 1 176 ? 3.440 -7.562 19.920 1.00 96.19 176 GLU A C 1
ATOM 1461 O O . GLU A 1 176 ? 2.717 -6.966 19.115 1.00 96.19 176 GLU A O 1
ATOM 1466 N N . LYS A 1 177 ? 4.748 -7.716 19.694 1.00 95.56 177 LYS A N 1
ATOM 1467 C CA . LYS A 1 177 ? 5.390 -7.225 18.474 1.00 95.56 177 LYS A CA 1
ATOM 1468 C C . LYS A 1 177 ? 4.985 -8.093 17.286 1.00 95.56 177 LYS A C 1
ATOM 1470 O O . LYS A 1 177 ? 5.368 -9.254 17.205 1.00 95.56 177 LYS A O 1
ATOM 1475 N N . GLN A 1 178 ? 4.307 -7.485 16.325 1.00 95.88 178 GLN A N 1
ATOM 1476 C CA . GLN A 1 178 ? 3.916 -8.126 15.078 1.00 95.88 178 GLN A CA 1
ATOM 1477 C C . GLN A 1 178 ? 4.904 -7.844 13.943 1.00 95.88 178 GLN A C 1
ATOM 1479 O O . GLN A 1 178 ? 5.876 -7.090 14.076 1.00 95.88 178 GLN A O 1
ATOM 1484 N N . LYS A 1 179 ? 4.645 -8.481 12.795 1.00 94.25 179 LYS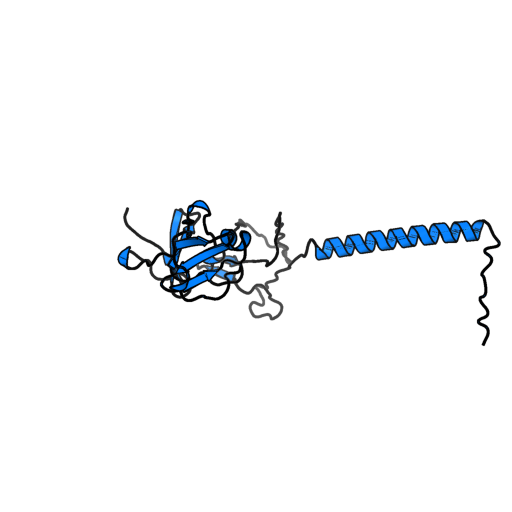 A N 1
ATOM 1485 C CA . LYS A 1 179 ? 5.407 -8.273 11.560 1.00 94.25 179 LYS A CA 1
ATOM 1486 C C . LYS A 1 179 ? 5.391 -6.801 11.146 1.00 94.25 179 LYS A C 1
ATOM 1488 O O . LYS A 1 179 ? 4.406 -6.090 11.331 1.00 94.25 179 LYS A O 1
ATOM 1493 N N . LEU A 1 180 ? 6.489 -6.387 10.521 1.00 94.75 180 LEU A N 1
ATOM 1494 C CA . LEU A 1 180 ? 6.639 -5.061 9.937 1.00 94.75 180 LEU A CA 1
ATOM 1495 C C . LEU A 1 180 ? 5.530 -4.795 8.910 1.00 94.75 180 LEU A C 1
ATOM 1497 O O . LEU A 1 180 ? 5.350 -5.569 7.964 1.00 94.75 180 LEU A O 1
ATOM 1501 N N . LEU A 1 181 ? 4.802 -3.693 9.081 1.00 93.06 181 LEU A N 1
ATOM 1502 C CA . LEU A 1 181 ? 3.862 -3.213 8.080 1.00 93.06 181 LEU A CA 1
ATOM 1503 C C . LEU A 1 181 ? 4.640 -2.614 6.922 1.00 93.06 181 LEU A C 1
ATOM 1505 O O . LEU A 1 181 ? 5.438 -1.696 7.088 1.00 93.06 181 LEU A O 1
ATOM 1509 N N . THR A 1 182 ? 4.386 -3.164 5.744 1.00 88.56 182 THR A N 1
ATOM 1510 C CA . THR A 1 182 ? 4.923 -2.728 4.458 1.00 88.56 182 THR A CA 1
ATOM 1511 C C . THR A 1 182 ? 3.757 -2.370 3.546 1.00 88.56 182 THR A C 1
ATOM 1513 O O . THR A 1 182 ? 2.616 -2.743 3.813 1.00 88.56 182 THR A O 1
ATOM 1516 N N . ILE A 1 183 ? 4.033 -1.736 2.409 1.00 80.44 183 ILE A N 1
ATOM 1517 C CA . ILE A 1 183 ? 3.004 -1.435 1.400 1.00 80.44 183 ILE A CA 1
ATOM 1518 C C . ILE A 1 183 ? 2.239 -2.679 0.899 1.00 80.44 183 ILE A C 1
ATOM 1520 O O . ILE A 1 183 ? 1.112 -2.577 0.418 1.00 80.44 183 ILE A O 1
ATOM 1524 N N . LYS A 1 184 ? 2.835 -3.875 1.022 1.00 80.69 184 LYS A N 1
ATOM 1525 C CA . LYS A 1 184 ? 2.205 -5.150 0.652 1.00 80.69 184 LYS A CA 1
ATOM 1526 C C . LYS A 1 184 ? 1.373 -5.759 1.773 1.00 80.69 184 LYS A C 1
ATOM 1528 O O . LYS A 1 184 ? 0.599 -6.675 1.495 1.00 80.69 184 LYS A O 1
ATOM 1533 N N . SER A 1 185 ? 1.529 -5.292 3.007 1.00 85.69 185 SER A N 1
ATOM 1534 C CA . SER A 1 185 ? 0.828 -5.852 4.154 1.00 85.69 185 SER A CA 1
ATOM 1535 C C . SER A 1 185 ? -0.685 -5.698 3.999 1.00 85.69 185 SER A C 1
ATOM 1537 O O . SER A 1 185 ? -1.193 -4.872 3.233 1.00 85.69 185 SER A O 1
ATOM 1539 N N . VAL A 1 186 ? -1.414 -6.578 4.670 1.00 84.88 186 VAL A N 1
ATOM 1540 C CA . VAL A 1 186 ? -2.853 -6.421 4.878 1.00 84.88 186 VAL A CA 1
ATOM 1541 C C . VAL A 1 186 ? -3.032 -5.362 5.968 1.00 84.88 186 VAL A C 1
ATOM 1543 O O . VAL A 1 186 ? -2.183 -5.228 6.853 1.00 84.88 186 VAL A O 1
ATOM 1546 N N . HIS A 1 187 ? -4.095 -4.576 5.864 1.00 88.56 187 HIS A N 1
ATOM 1547 C CA . HIS A 1 187 ? -4.513 -3.640 6.894 1.00 88.56 187 HIS A CA 1
ATOM 1548 C C . HIS A 1 187 ? -4.887 -4.444 8.136 1.00 88.56 187 HIS A C 1
ATOM 1550 O O . HIS A 1 187 ? -5.705 -5.355 8.018 1.00 88.56 187 HIS A O 1
ATOM 1556 N N . PRO A 1 188 ? -4.283 -4.155 9.298 1.00 90.88 188 PRO A N 1
ATOM 1557 C CA . PRO A 1 188 ? -4.698 -4.78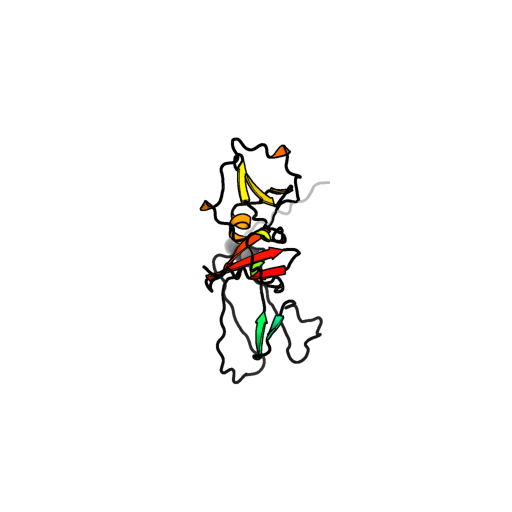8 10.539 1.00 90.88 188 PRO A CA 1
ATOM 1558 C C . PRO A 1 188 ? -6.166 -4.492 10.840 1.00 90.88 188 PRO A C 1
ATOM 1560 O O . PRO A 1 188 ? -6.680 -3.427 10.482 1.00 90.88 188 PRO A O 1
ATOM 1563 N N . ASP A 1 189 ? -6.824 -5.425 11.522 1.00 90.88 189 ASP A N 1
ATOM 1564 C CA . ASP A 1 189 ? -8.178 -5.207 12.022 1.00 90.88 189 ASP A CA 1
ATOM 1565 C C . ASP A 1 189 ? -8.210 -3.962 12.911 1.00 90.88 189 ASP A C 1
ATOM 1567 O O . ASP A 1 189 ? -7.214 -3.618 13.554 1.00 90.88 189 ASP A O 1
ATOM 1571 N N . GLY A 1 190 ? -9.330 -3.248 12.915 1.00 89.38 190 GLY A N 1
ATOM 1572 C CA . GLY A 1 190 ? -9.443 -1.993 13.653 1.00 89.38 190 GLY A CA 1
ATOM 1573 C C . GLY A 1 190 ? -9.080 -0.743 12.855 1.00 89.38 190 GLY A C 1
ATOM 1574 O O . GLY A 1 190 ? -9.221 0.377 13.352 1.00 89.38 190 GLY A O 1
ATOM 1575 N N . THR A 1 191 ? -8.588 -0.893 11.619 1.00 89.88 191 THR A N 1
ATOM 1576 C CA . THR A 1 191 ? -8.263 0.258 10.774 1.00 89.88 191 THR A CA 1
ATOM 1577 C C . THR A 1 191 ? -9.534 0.923 10.257 1.00 89.88 191 THR A C 1
ATOM 1579 O O . THR A 1 191 ? -10.351 0.286 9.596 1.00 89.88 191 THR A O 1
ATOM 1582 N N . ILE A 1 192 ? -9.637 2.233 10.489 1.00 87.62 192 ILE A N 1
ATOM 1583 C CA . ILE A 1 192 ? -10.671 3.095 9.919 1.00 87.62 192 ILE A CA 1
ATOM 1584 C C . ILE A 1 192 ? -10.068 3.947 8.809 1.00 87.62 192 ILE A C 1
ATOM 1586 O O . ILE A 1 192 ? -8.971 4.488 8.957 1.00 87.62 192 ILE A O 1
ATOM 1590 N N . PHE A 1 193 ? -10.789 4.090 7.702 1.00 82.38 193 PHE A N 1
ATOM 1591 C CA . PHE A 1 193 ? -10.416 5.000 6.625 1.00 82.38 193 PHE A CA 1
ATOM 1592 C C . PHE A 1 193 ? -11.637 5.713 6.047 1.00 82.38 193 PHE A C 1
ATOM 1594 O O . PHE A 1 193 ? -12.746 5.179 6.023 1.00 82.38 193 PHE A O 1
ATOM 1601 N N . LEU A 1 194 ? -11.406 6.934 5.570 1.00 77.06 194 LEU A N 1
ATOM 1602 C CA . LEU A 1 194 ? -12.399 7.760 4.896 1.00 77.06 194 LEU A CA 1
ATOM 1603 C C . LEU A 1 194 ? -12.297 7.564 3.384 1.00 77.06 194 LEU A C 1
ATOM 1605 O O . LEU A 1 194 ? -11.202 7.517 2.816 1.00 77.06 194 LEU A O 1
ATOM 1609 N N . THR A 1 195 ? -13.444 7.477 2.722 1.00 69.81 195 THR A N 1
ATOM 1610 C CA . THR A 1 195 ? -13.521 7.405 1.261 1.00 69.81 195 THR A CA 1
ATOM 1611 C C . THR A 1 195 ? -13.784 8.760 0.626 1.00 69.81 195 THR A C 1
ATOM 1613 O O . THR A 1 195 ? -14.268 9.687 1.266 1.00 69.81 195 THR A O 1
ATOM 1616 N N . ASN A 1 196 ? -13.519 8.866 -0.677 1.00 63.50 196 ASN A N 1
ATOM 1617 C CA . ASN A 1 196 ? -13.848 10.053 -1.473 1.00 63.50 196 ASN A CA 1
ATOM 1618 C C . ASN A 1 196 ? -15.353 10.375 -1.509 1.00 63.50 196 ASN A C 1
ATOM 1620 O O . ASN A 1 196 ? -15.721 11.509 -1.789 1.00 63.50 196 ASN A O 1
ATOM 1624 N N . LYS A 1 197 ? -16.215 9.399 -1.203 1.00 69.00 197 LYS A N 1
ATOM 1625 C CA . LYS A 1 197 ? -17.665 9.584 -1.038 1.00 69.00 197 LYS A CA 1
ATOM 1626 C C . LYS A 1 197 ? -18.060 10.003 0.385 1.00 69.00 197 LYS A C 1
ATOM 1628 O O . LYS A 1 197 ? -19.230 9.932 0.729 1.00 69.00 197 LYS A O 1
ATOM 1633 N N . ASN A 1 198 ? -17.091 10.407 1.207 1.00 73.56 198 ASN A N 1
ATOM 1634 C CA . ASN A 1 198 ? -17.267 10.834 2.593 1.00 73.56 198 ASN A CA 1
ATOM 1635 C C . ASN A 1 198 ? -17.870 9.769 3.534 1.00 73.56 198 ASN A C 1
ATOM 1637 O O . ASN A 1 198 ? -18.404 10.097 4.587 1.00 73.56 198 ASN A O 1
ATOM 1641 N N . HIS A 1 199 ? -17.765 8.489 3.171 1.00 82.81 199 HIS A N 1
ATOM 1642 C CA . HIS A 1 199 ? -18.131 7.372 4.043 1.00 82.81 199 HIS A CA 1
ATOM 1643 C C . HIS A 1 199 ? -16.901 6.819 4.755 1.00 82.81 199 HIS A C 1
ATOM 1645 O O . HIS A 1 199 ? -15.850 6.650 4.121 1.00 82.81 199 HIS A O 1
ATOM 1651 N N . TYR A 1 200 ? -17.057 6.487 6.035 1.00 86.81 200 TYR A N 1
ATOM 1652 C CA . TYR A 1 200 ? -16.044 5.789 6.816 1.00 86.81 200 TYR A CA 1
ATOM 1653 C C . TYR A 1 200 ? -16.217 4.276 6.693 1.00 86.81 200 TYR A C 1
ATOM 1655 O O . TYR A 1 200 ? -17.332 3.755 6.717 1.00 86.81 200 TYR A O 1
ATOM 1663 N N . PHE A 1 201 ? -15.100 3.566 6.578 1.00 88.38 201 PHE A N 1
ATOM 1664 C CA . PHE A 1 201 ? -15.069 2.108 6.571 1.00 88.38 201 PHE A CA 1
ATOM 1665 C C . PHE A 1 201 ? -14.135 1.589 7.651 1.00 88.38 201 PHE A C 1
ATOM 1667 O O . PHE A 1 201 ? -13.078 2.167 7.899 1.00 88.38 201 PHE A O 1
ATOM 1674 N N . TYR A 1 202 ? -14.529 0.465 8.236 1.00 90.75 202 TYR A N 1
ATOM 1675 C CA . TYR A 1 202 ? -13.802 -0.283 9.250 1.00 90.75 202 TYR A CA 1
ATOM 1676 C C . TYR A 1 202 ? -13.305 -1.607 8.669 1.00 90.75 202 TYR A C 1
ATOM 1678 O O . TYR A 1 202 ? -14.081 -2.343 8.053 1.00 90.75 202 TYR A O 1
ATOM 1686 N N . ILE A 1 203 ? -12.019 -1.909 8.839 1.00 90.31 203 ILE A N 1
ATOM 1687 C CA . ILE A 1 203 ? -11.448 -3.203 8.459 1.00 90.31 203 ILE A CA 1
ATOM 1688 C C . ILE A 1 203 ? -11.591 -4.185 9.615 1.00 90.31 203 ILE A C 1
ATOM 1690 O O . ILE A 1 203 ? -11.099 -3.936 10.715 1.00 90.31 203 ILE A O 1
ATOM 1694 N N . GLU A 1 204 ? -12.224 -5.319 9.328 1.00 90.62 204 GLU A N 1
ATOM 1695 C CA . GLU A 1 204 ? -12.371 -6.424 10.270 1.00 90.62 204 GLU A CA 1
ATOM 1696 C C . GLU A 1 204 ? -12.389 -7.761 9.531 1.00 90.62 204 GLU A C 1
ATOM 1698 O O . GLU A 1 204 ? -13.156 -7.943 8.580 1.00 90.62 204 GLU A O 1
ATOM 1703 N N . ASN A 1 205 ? -11.560 -8.710 9.971 1.00 88.38 205 ASN A N 1
ATOM 1704 C CA . ASN A 1 205 ? -11.472 -10.059 9.412 1.00 88.38 205 ASN A CA 1
ATOM 1705 C C . ASN A 1 205 ? -11.260 -10.051 7.887 1.00 88.38 205 ASN A C 1
ATOM 1707 O O . ASN A 1 205 ? -11.849 -10.847 7.152 1.00 88.38 205 ASN A O 1
ATOM 1711 N N . GLY A 1 206 ? -10.459 -9.101 7.393 1.00 86.31 206 GLY A N 1
ATOM 1712 C CA . GLY A 1 206 ? -10.206 -8.944 5.960 1.00 86.31 206 GLY A CA 1
ATOM 1713 C C . GLY A 1 206 ? -11.430 -8.509 5.143 1.00 86.31 206 GLY A C 1
ATOM 1714 O O . GLY A 1 206 ? -11.470 -8.752 3.936 1.00 86.31 206 GLY A O 1
ATOM 1715 N N . LYS A 1 207 ? -12.419 -7.855 5.760 1.00 89.00 207 LYS A N 1
ATOM 1716 C CA . LYS A 1 207 ? -13.557 -7.221 5.077 1.00 89.00 207 LYS A CA 1
ATOM 1717 C C . LYS A 1 207 ? -13.594 -5.731 5.391 1.00 89.00 207 LYS A C 1
ATOM 1719 O O . LYS A 1 207 ? -13.242 -5.331 6.498 1.00 89.00 207 LYS A O 1
ATOM 1724 N N . LYS A 1 208 ? -14.066 -4.916 4.443 1.00 89.19 208 LYS A N 1
ATOM 1725 C CA . LYS A 1 208 ? -14.414 -3.511 4.707 1.00 89.19 208 LYS A CA 1
ATOM 1726 C C . LYS A 1 208 ? -15.888 -3.431 5.098 1.00 89.19 208 LYS A C 1
ATOM 1728 O O . LYS A 1 208 ? -16.763 -3.820 4.327 1.00 89.19 208 LYS A O 1
ATOM 1733 N N . ARG A 1 209 ? -16.174 -2.958 6.305 1.00 91.12 209 ARG A N 1
ATOM 1734 C CA . ARG A 1 209 ? -17.528 -2.752 6.832 1.00 91.12 209 ARG A CA 1
ATOM 1735 C C . ARG A 1 209 ? -17.835 -1.258 6.795 1.00 91.12 209 ARG A C 1
ATOM 1737 O O . ARG A 1 209 ? -17.023 -0.463 7.258 1.00 91.12 209 ARG A O 1
ATOM 1744 N N . LEU A 1 210 ? -18.969 -0.872 6.217 1.00 90.75 210 LEU A N 1
ATOM 1745 C CA . LEU A 1 210 ? -19.425 0.522 6.232 1.00 90.75 210 LEU A CA 1
ATOM 1746 C C . LEU A 1 210 ? -19.758 0.935 7.671 1.00 90.75 210 LEU A C 1
ATOM 1748 O O . LEU A 1 210 ? -20.446 0.189 8.366 1.00 90.75 210 LEU A O 1
ATOM 1752 N N . LEU A 1 211 ? -19.289 2.103 8.101 1.00 89.44 211 LEU A N 1
ATOM 1753 C CA . LEU A 1 211 ? -19.715 2.733 9.348 1.00 89.44 211 LEU A CA 1
ATOM 1754 C C . LEU A 1 211 ? -20.945 3.601 9.056 1.00 89.44 211 LEU A C 1
ATOM 1756 O O . LEU A 1 211 ? -20.823 4.698 8.513 1.00 89.44 211 LEU A O 1
ATOM 1760 N N . ASP A 1 212 ? -22.121 3.061 9.365 1.00 85.94 212 ASP A N 1
ATOM 1761 C CA . ASP A 1 212 ? -23.439 3.639 9.083 1.00 85.94 212 ASP A CA 1
ATOM 1762 C C . ASP A 1 212 ? -24.072 4.093 10.402 1.00 85.94 212 ASP A C 1
ATOM 1764 O O . ASP A 1 212 ? -24.922 3.413 10.983 1.00 85.94 212 ASP A O 1
ATOM 1768 N N . PHE A 1 213 ? -23.570 5.209 10.927 1.00 77.88 213 PHE A N 1
ATOM 1769 C CA . PHE A 1 213 ? -24.097 5.817 12.141 1.00 77.88 213 PHE A CA 1
ATOM 1770 C C . PHE A 1 213 ? -25.035 6.967 11.767 1.00 77.88 213 PHE A C 1
ATOM 1772 O O . PHE A 1 213 ? -24.632 7.824 10.975 1.00 77.88 213 PHE A O 1
ATOM 1779 N N . PRO A 1 214 ? -26.248 7.041 12.338 1.00 59.25 214 PRO A N 1
ATOM 1780 C CA . PRO A 1 214 ? -26.985 8.294 12.329 1.00 59.25 214 PRO A CA 1
ATOM 1781 C C . PRO A 1 214 ? -26.165 9.330 13.113 1.00 59.25 214 PRO A C 1
ATOM 1783 O O . PRO A 1 214 ? -25.730 9.050 14.233 1.00 59.25 214 PRO A O 1
ATOM 1786 N N . LEU A 1 215 ? -25.895 10.477 12.483 1.00 48.47 215 LEU A N 1
ATOM 1787 C CA . LEU A 1 215 ? -25.349 11.660 13.156 1.00 48.47 215 LEU A CA 1
ATOM 1788 C C . LEU A 1 215 ? -26.347 12.201 14.183 1.00 48.47 215 LEU A C 1
ATOM 1790 O O . LEU A 1 215 ? -27.563 12.163 13.885 1.00 48.47 215 LEU A O 1
#